Protein AF-A0A0S8ITD0-F1 (afdb_monomer)

Solvent-accessible surface area (backbone atoms only — not comparable to full-atom values): 12657 Å² total; per-residue (Å²): 113,53,80,55,71,32,27,75,47,41,64,70,68,41,43,70,40,52,76,66,74,41,61,40,37,34,36,45,43,56,39,39,42,53,56,58,48,49,52,54,38,54,41,41,76,71,70,43,57,59,49,73,36,44,34,42,38,44,26,62,72,56,49,59,55,66,69,44,56,55,93,72,51,27,58,78,50,37,37,37,27,22,19,29,61,28,75,45,75,49,14,42,35,22,42,21,31,48,39,49,69,68,49,71,55,71,48,32,17,22,22,73,51,72,81,76,37,41,30,33,43,36,32,30,77,88,68,36,39,37,38,41,40,26,15,59,59,70,80,71,63,41,38,39,39,40,37,31,80,65,46,74,50,74,52,68,53,63,76,92,47,25,65,60,37,30,47,72,60,49,47,42,33,66,71,70,75,41,83,64,67,58,53,72,59,64,42,42,42,47,39,39,51,34,19,26,53,42,6,50,77,56,77,36,42,73,25,37,41,87,74,65,45,73,88,51,64,60,55,62,21,65,62,47,32,52,54,52,46,64,72,45,47,61,61,52,53,56,58,55,79,75,107

Structure (mmCIF, N/CA/C/O backbone):
data_AF-A0A0S8ITD0-F1
#
_entry.id   AF-A0A0S8ITD0-F1
#
loop_
_atom_site.group_PDB
_atom_site.id
_atom_site.type_symbol
_atom_site.label_atom_id
_atom_site.label_alt_id
_atom_site.label_comp_id
_atom_site.label_asym_id
_atom_site.label_entity_id
_atom_site.label_seq_id
_atom_site.pdbx_PDB_ins_code
_atom_site.Cartn_x
_atom_site.Cartn_y
_atom_site.Cartn_z
_atom_site.occupancy
_atom_site.B_iso_or_equiv
_atom_site.auth_seq_id
_atom_site.auth_comp_id
_atom_site.auth_asym_id
_atom_site.auth_atom_id
_atom_site.pdbx_PDB_model_num
ATOM 1 N N . ILE A 1 1 ? 10.648 -12.632 -8.933 1.00 93.12 1 ILE A N 1
ATOM 2 C CA . ILE A 1 1 ? 10.500 -11.577 -7.903 1.00 93.12 1 ILE A CA 1
ATOM 3 C C . ILE A 1 1 ? 11.489 -10.454 -8.183 1.00 93.12 1 ILE A C 1
ATOM 5 O O . ILE A 1 1 ? 12.668 -10.733 -8.376 1.00 93.12 1 ILE A O 1
ATOM 9 N N . ILE A 1 2 ? 11.018 -9.211 -8.220 1.00 96.88 2 ILE A N 1
ATOM 10 C CA . ILE A 1 2 ? 11.844 -8.004 -8.245 1.00 96.88 2 ILE A CA 1
ATOM 11 C C . ILE A 1 2 ? 11.824 -7.441 -6.827 1.00 96.88 2 ILE A C 1
ATOM 13 O O . ILE A 1 2 ? 10.806 -6.937 -6.365 1.00 96.88 2 ILE A O 1
ATOM 17 N N . HIS A 1 3 ? 12.941 -7.592 -6.120 1.00 92.88 3 HIS A N 1
ATOM 18 C CA . HIS A 1 3 ? 13.100 -7.149 -4.738 1.00 92.88 3 HIS A CA 1
ATOM 19 C C . HIS A 1 3 ? 14.195 -6.088 -4.671 1.00 92.88 3 HIS A C 1
ATOM 21 O O . HIS A 1 3 ? 15.349 -6.348 -5.030 1.00 92.88 3 HIS A O 1
ATOM 27 N N . SER A 1 4 ? 13.850 -4.877 -4.236 1.00 90.19 4 SER A N 1
ATOM 28 C CA . SER A 1 4 ? 14.817 -3.798 -4.076 1.00 90.19 4 SER A CA 1
ATOM 29 C C . SER A 1 4 ? 14.378 -2.790 -3.025 1.00 90.19 4 SER A C 1
ATOM 31 O O . SER A 1 4 ? 13.202 -2.508 -2.874 1.00 90.19 4 SER A O 1
ATOM 33 N N . CYS A 1 5 ? 15.345 -2.162 -2.354 1.00 91.06 5 CYS A N 1
ATOM 34 C CA . CYS A 1 5 ? 15.073 -0.971 -1.548 1.00 91.06 5 CYS A CA 1
ATOM 35 C C . CYS A 1 5 ? 14.895 0.297 -2.402 1.00 91.06 5 CYS A C 1
ATOM 37 O O . CYS A 1 5 ? 14.780 1.374 -1.834 1.00 91.06 5 CYS A O 1
ATOM 39 N N . ASN A 1 6 ? 14.940 0.194 -3.734 1.00 96.94 6 ASN A N 1
ATOM 40 C CA . ASN A 1 6 ? 14.645 1.285 -4.654 1.00 96.94 6 ASN A CA 1
ATOM 41 C C . ASN A 1 6 ? 13.465 0.881 -5.548 1.00 96.94 6 ASN A C 1
ATOM 43 O O . ASN A 1 6 ? 13.658 0.148 -6.522 1.00 96.94 6 ASN A O 1
ATOM 47 N N . TRP A 1 7 ? 12.270 1.364 -5.208 1.00 97.44 7 TRP A N 1
ATOM 48 C CA . TRP A 1 7 ? 11.050 1.101 -5.974 1.00 97.44 7 TRP A CA 1
ATOM 49 C C . TRP A 1 7 ? 11.037 1.797 -7.342 1.00 97.44 7 TRP A C 1
ATOM 51 O O . TRP A 1 7 ? 10.369 1.307 -8.245 1.00 97.44 7 TRP A O 1
ATOM 61 N N . ASP A 1 8 ? 11.844 2.844 -7.559 1.00 97.75 8 ASP A N 1
ATOM 62 C CA . ASP A 1 8 ? 11.955 3.520 -8.866 1.00 97.75 8 ASP A CA 1
ATOM 63 C C . ASP A 1 8 ? 12.584 2.609 -9.941 1.00 97.75 8 ASP A C 1
ATOM 65 O O . ASP A 1 8 ? 12.528 2.893 -11.132 1.00 97.75 8 ASP A O 1
ATOM 69 N N . LEU A 1 9 ? 13.192 1.487 -9.533 1.00 97.88 9 LEU A N 1
ATOM 70 C CA . LEU A 1 9 ? 13.769 0.492 -10.442 1.00 97.88 9 LEU A CA 1
ATOM 71 C C . LEU A 1 9 ? 12.832 -0.689 -10.713 1.00 97.88 9 LEU A C 1
ATOM 73 O O . LEU A 1 9 ? 13.208 -1.589 -11.465 1.00 97.88 9 LEU A O 1
ATOM 77 N N . HIS A 1 10 ? 11.654 -0.754 -10.083 1.00 98.38 10 HIS A N 1
ATOM 78 C CA . HIS A 1 10 ? 10.764 -1.910 -10.212 1.00 98.38 10 HIS A CA 1
ATOM 79 C C . HIS A 1 10 ? 10.252 -2.076 -11.643 1.00 98.38 10 HIS A C 1
ATOM 81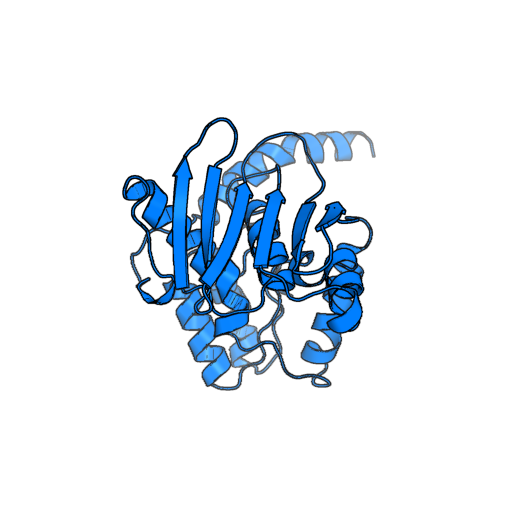 O O . HIS A 1 10 ? 10.413 -3.156 -12.211 1.00 98.38 10 HIS A O 1
ATOM 87 N N . VAL A 1 11 ? 9.721 -1.009 -12.250 1.00 98.38 11 VAL A N 1
ATOM 88 C CA . VAL A 1 11 ? 9.233 -1.029 -13.639 1.00 98.38 11 VAL A CA 1
ATOM 89 C C . VAL A 1 11 ? 10.370 -1.343 -14.610 1.00 98.38 11 VAL A C 1
ATOM 91 O O . VAL A 1 11 ? 10.254 -2.267 -15.413 1.00 98.38 11 VAL A O 1
ATOM 94 N N . GLU A 1 12 ? 11.502 -0.641 -14.509 1.00 98.06 12 GLU A N 1
ATOM 95 C CA . GLU A 1 12 ? 12.663 -0.882 -15.378 1.00 98.06 12 GLU A CA 1
ATOM 96 C C . GLU A 1 12 ? 13.106 -2.353 -15.339 1.00 98.06 12 GLU A C 1
ATOM 98 O O . GLU A 1 12 ? 13.261 -2.989 -16.381 1.00 98.06 12 GLU A O 1
ATOM 103 N N . ARG A 1 13 ? 13.254 -2.923 -14.138 1.00 98.25 13 ARG A N 1
ATOM 104 C CA . ARG A 1 13 ? 13.742 -4.298 -13.956 1.00 98.25 13 ARG A CA 1
ATOM 105 C C . ARG A 1 13 ? 12.707 -5.365 -14.289 1.00 98.25 13 ARG A C 1
ATOM 107 O O . ARG A 1 13 ? 13.092 -6.480 -14.627 1.00 98.25 13 ARG A O 1
ATOM 114 N N . ALA A 1 14 ? 11.419 -5.055 -14.176 1.00 98.38 14 ALA A N 1
ATOM 115 C CA . ALA A 1 14 ? 10.345 -5.973 -14.537 1.00 98.38 14 ALA A CA 1
ATOM 116 C C . ALA A 1 14 ? 10.163 -6.092 -16.055 1.00 98.38 14 ALA A C 1
ATOM 118 O O . ALA A 1 14 ? 9.740 -7.145 -16.528 1.00 98.38 14 ALA A O 1
ATOM 119 N N . ARG A 1 15 ? 10.515 -5.047 -16.818 1.00 98.44 15 ARG A N 1
ATOM 120 C CA . ARG A 1 15 ? 10.216 -4.922 -18.252 1.00 98.44 15 ARG A CA 1
ATOM 121 C C . ARG A 1 15 ? 10.583 -6.158 -19.073 1.00 98.44 15 ARG A C 1
ATOM 123 O O . ARG A 1 15 ? 9.715 -6.698 -19.745 1.00 98.44 15 ARG A O 1
ATOM 130 N N . SER A 1 16 ? 11.818 -6.654 -18.976 1.00 98.12 16 SER A N 1
ATOM 131 C CA . SER A 1 16 ? 12.252 -7.823 -19.761 1.00 98.12 16 SER A CA 1
ATOM 132 C C . SER A 1 16 ? 11.457 -9.095 -19.454 1.00 98.12 16 SER A C 1
ATOM 134 O O . SER A 1 16 ? 11.273 -9.926 -20.335 1.00 98.12 16 SER A O 1
ATOM 136 N N . PHE A 1 17 ? 10.981 -9.257 -18.217 1.00 98.38 17 PHE A N 1
ATOM 137 C CA . PHE A 1 17 ? 10.160 -10.405 -17.827 1.00 98.38 17 PHE A CA 1
ATOM 138 C C . PHE A 1 17 ? 8.733 -10.261 -18.357 1.00 98.38 17 PHE A C 1
ATOM 140 O O . PHE A 1 17 ? 8.195 -11.200 -18.932 1.00 98.38 17 PHE A O 1
ATOM 147 N N . VAL A 1 18 ? 8.157 -9.063 -18.237 1.00 98.25 18 VAL A N 1
ATOM 148 C CA . VAL A 1 18 ? 6.815 -8.743 -18.744 1.00 98.25 18 VAL A CA 1
ATOM 149 C C . VAL A 1 18 ? 6.743 -8.883 -20.271 1.00 98.25 18 VAL A C 1
ATOM 151 O O . VAL A 1 18 ? 5.792 -9.453 -20.811 1.00 98.25 18 VAL A O 1
ATOM 154 N N . GLU A 1 19 ? 7.759 -8.402 -20.986 1.00 98.06 19 GLU A N 1
ATOM 155 C CA . GLU A 1 19 ? 7.871 -8.543 -22.445 1.00 98.06 19 GLU A CA 1
ATOM 156 C C . GLU A 1 19 ? 8.007 -10.009 -22.880 1.00 98.06 19 GLU A C 1
ATOM 158 O O . GLU A 1 19 ? 7.551 -10.362 -23.963 1.00 98.06 19 GLU A O 1
ATOM 163 N N . ALA A 1 20 ? 8.566 -10.862 -22.019 1.00 98.31 20 ALA A N 1
ATOM 164 C CA . ALA A 1 20 ? 8.702 -12.299 -22.235 1.00 98.31 20 ALA A CA 1
ATOM 165 C C . ALA A 1 20 ? 7.520 -13.132 -21.692 1.00 98.31 20 ALA A C 1
ATOM 167 O O . ALA A 1 20 ? 7.642 -14.353 -21.609 1.00 98.31 20 ALA A O 1
ATOM 168 N N . ASP A 1 21 ? 6.411 -12.496 -21.290 1.00 97.50 21 ASP A N 1
ATOM 169 C CA . ASP A 1 21 ? 5.232 -13.153 -20.695 1.00 97.50 21 ASP A CA 1
ATOM 170 C C . ASP A 1 21 ? 5.546 -13.984 -19.436 1.00 97.50 21 ASP A C 1
ATOM 172 O O . ASP A 1 21 ? 4.854 -14.944 -19.101 1.00 97.50 21 ASP A O 1
ATOM 176 N N . VAL A 1 22 ? 6.592 -13.601 -18.701 1.00 98.12 22 VAL A N 1
ATOM 177 C CA . VAL A 1 22 ? 6.953 -14.216 -17.423 1.00 98.12 22 VAL A CA 1
ATOM 178 C C . VAL A 1 22 ? 6.224 -13.486 -16.291 1.00 98.12 22 VAL A C 1
ATOM 180 O O . VAL A 1 22 ? 6.424 -12.277 -16.145 1.00 98.12 22 VAL A O 1
ATOM 183 N N . PRO A 1 23 ? 5.435 -14.183 -15.446 1.00 98.31 23 PRO A N 1
ATOM 184 C CA . PRO A 1 23 ? 4.792 -13.576 -14.285 1.00 98.31 23 PRO A CA 1
ATOM 185 C C . PRO A 1 23 ? 5.786 -12.886 -13.342 1.00 98.31 23 PRO A C 1
ATOM 187 O O . PRO A 1 23 ? 6.833 -13.442 -12.988 1.00 98.31 23 PRO A O 1
ATOM 190 N N . VAL A 1 24 ? 5.451 -11.673 -12.896 1.00 98.44 24 VAL A N 1
ATOM 191 C CA . VAL A 1 24 ? 6.327 -10.852 -12.051 1.00 98.44 24 VAL A CA 1
ATOM 192 C C . VAL A 1 24 ? 5.695 -10.584 -10.690 1.00 98.44 24 VAL A C 1
ATOM 194 O O . VAL A 1 24 ? 4.602 -10.042 -10.589 1.00 98.44 24 VAL A O 1
ATOM 197 N N . LEU A 1 25 ? 6.444 -10.886 -9.628 1.00 98.50 25 LEU A N 1
ATOM 198 C CA . LEU A 1 25 ? 6.161 -10.415 -8.269 1.00 98.50 25 LEU A CA 1
ATOM 199 C C . LEU A 1 25 ? 7.033 -9.195 -7.966 1.00 98.50 25 LEU A C 1
ATOM 201 O O . LEU A 1 25 ? 8.262 -9.327 -7.981 1.00 98.50 25 LEU A O 1
ATOM 205 N N . LEU A 1 26 ? 6.421 -8.048 -7.679 1.00 98.44 26 LEU A N 1
ATOM 206 C CA . LEU A 1 26 ? 7.085 -6.817 -7.243 1.00 98.44 26 LEU A CA 1
ATOM 207 C C . LEU A 1 26 ? 7.039 -6.703 -5.716 1.00 98.44 26 LEU A C 1
ATOM 209 O O . LEU A 1 26 ? 5.973 -6.835 -5.118 1.00 98.44 26 LEU A O 1
ATOM 213 N N . ASP A 1 27 ? 8.184 -6.477 -5.073 1.00 96.75 27 ASP A N 1
ATOM 214 C CA . ASP A 1 27 ? 8.212 -6.227 -3.629 1.00 96.75 27 ASP A CA 1
ATOM 215 C C . ASP A 1 27 ? 7.630 -4.848 -3.276 1.00 96.75 27 ASP A C 1
ATOM 217 O O . ASP A 1 27 ? 7.457 -3.980 -4.130 1.00 96.75 27 ASP A O 1
ATOM 221 N N . LYS A 1 28 ? 7.341 -4.643 -1.991 1.00 95.81 28 LYS A N 1
ATOM 222 C CA . LYS A 1 28 ? 6.877 -3.369 -1.446 1.00 95.81 28 LYS A CA 1
ATOM 223 C C . LYS A 1 28 ? 7.995 -2.315 -1.327 1.00 95.81 28 LYS A C 1
ATOM 225 O O . LYS A 1 28 ? 9.134 -2.653 -0.996 1.00 95.81 28 LYS A O 1
ATOM 230 N N . PRO A 1 29 ? 7.628 -1.023 -1.373 1.00 97.94 29 PRO A N 1
ATOM 231 C CA . PRO A 1 29 ? 6.436 -0.497 -2.046 1.00 97.94 29 PRO A CA 1
ATOM 232 C C . PRO A 1 29 ? 6.461 -0.885 -3.527 1.00 97.94 29 PRO A C 1
ATOM 234 O O . PRO A 1 29 ? 7.543 -0.906 -4.114 1.00 97.94 29 PRO A O 1
ATOM 237 N N . ILE A 1 30 ? 5.304 -1.176 -4.132 1.00 98.31 30 ILE A N 1
ATOM 238 C CA . ILE A 1 30 ? 5.286 -1.577 -5.549 1.00 98.31 30 ILE A CA 1
ATOM 239 C C . ILE A 1 30 ? 5.833 -0.434 -6.417 1.00 98.31 30 ILE A C 1
ATOM 241 O O . ILE A 1 30 ? 6.689 -0.663 -7.271 1.00 98.31 30 ILE A O 1
ATOM 245 N N . VAL A 1 31 ? 5.382 0.792 -6.142 1.00 98.38 31 VAL A N 1
ATOM 246 C CA . VAL A 1 31 ? 5.780 2.041 -6.808 1.00 98.38 31 VAL A CA 1
ATOM 247 C C . VAL A 1 31 ? 5.750 3.206 -5.820 1.00 98.38 31 VAL A C 1
ATOM 249 O O . VAL A 1 31 ? 5.042 3.155 -4.817 1.00 98.38 31 VAL A O 1
ATOM 252 N N . GLY A 1 32 ? 6.482 4.280 -6.122 1.00 98.19 32 GLY A N 1
ATOM 253 C CA . GLY A 1 32 ? 6.452 5.538 -5.358 1.00 98.19 32 GLY A CA 1
ATOM 254 C C . GLY A 1 32 ? 5.909 6.739 -6.131 1.00 98.19 32 GLY A C 1
ATOM 255 O O . GLY A 1 32 ? 5.881 7.846 -5.591 1.00 98.19 32 GLY A O 1
ATOM 256 N N . ASN A 1 33 ? 5.501 6.545 -7.387 1.00 98.62 33 ASN A N 1
ATOM 257 C CA . ASN A 1 33 ? 5.036 7.603 -8.277 1.00 98.62 33 ASN A CA 1
ATOM 258 C C . ASN A 1 33 ? 3.909 7.112 -9.210 1.00 98.62 33 ASN A C 1
ATOM 260 O O . ASN A 1 33 ? 3.728 5.914 -9.425 1.00 98.62 33 ASN A O 1
ATOM 264 N N . VAL A 1 34 ? 3.145 8.063 -9.758 1.00 98.56 34 VAL A N 1
ATOM 265 C CA . VAL A 1 34 ? 1.967 7.791 -10.605 1.00 98.56 34 VAL A CA 1
ATOM 266 C C . VAL A 1 34 ? 2.349 7.260 -11.990 1.00 98.56 34 VAL A C 1
ATOM 268 O O . VAL A 1 34 ? 1.614 6.454 -12.548 1.00 98.56 34 VAL A O 1
ATOM 271 N N . THR A 1 35 ? 3.488 7.680 -12.545 1.00 98.56 35 THR A N 1
ATOM 272 C CA . THR A 1 35 ? 3.949 7.245 -13.874 1.00 98.56 35 THR A CA 1
ATOM 273 C C . THR A 1 35 ? 4.204 5.737 -13.906 1.00 98.56 35 THR A C 1
ATOM 275 O O . THR A 1 35 ? 3.738 5.033 -14.804 1.00 98.56 35 THR A O 1
ATOM 278 N N . ASP A 1 36 ? 4.886 5.221 -12.888 1.00 98.62 36 ASP A N 1
ATOM 279 C CA . ASP A 1 36 ? 5.142 3.791 -12.754 1.00 98.62 36 ASP A CA 1
ATOM 280 C C . ASP A 1 36 ? 3.845 3.027 -12.468 1.00 98.62 36 ASP A C 1
ATOM 282 O O . ASP A 1 36 ? 3.609 1.981 -13.070 1.00 98.62 36 ASP A O 1
ATOM 286 N N . ALA A 1 37 ? 2.957 3.574 -11.626 1.00 98.69 37 ALA A N 1
ATOM 287 C CA . ALA A 1 37 ? 1.636 2.992 -11.378 1.00 98.69 37 ALA A CA 1
ATOM 288 C C . ALA A 1 37 ? 0.830 2.819 -12.680 1.00 98.69 37 ALA A C 1
ATOM 290 O O . ALA A 1 37 ? 0.247 1.762 -12.910 1.00 98.69 37 ALA A O 1
ATOM 291 N N . GLN A 1 38 ? 0.831 3.834 -13.550 1.00 98.56 38 GLN A N 1
ATOM 292 C CA . GLN A 1 38 ? 0.173 3.777 -14.858 1.00 98.56 38 GLN A CA 1
ATOM 293 C C . GLN A 1 38 ? 0.788 2.710 -15.761 1.00 98.56 38 GLN A C 1
ATOM 295 O O . GLN A 1 38 ? 0.049 1.929 -16.350 1.00 98.56 38 GLN A O 1
ATOM 300 N N . THR A 1 39 ? 2.118 2.605 -15.794 1.00 98.75 39 THR A N 1
ATOM 301 C CA . THR A 1 39 ? 2.802 1.562 -16.575 1.00 98.75 39 THR A CA 1
ATOM 302 C C . THR A 1 39 ? 2.377 0.157 -16.131 1.00 98.75 39 THR A C 1
ATOM 304 O O . THR A 1 39 ? 2.102 -0.704 -16.965 1.00 98.75 39 THR A O 1
ATOM 307 N N . LEU A 1 40 ? 2.278 -0.086 -14.819 1.00 98.75 40 LEU A N 1
ATOM 308 C CA . LEU A 1 40 ? 1.834 -1.382 -14.294 1.00 98.75 40 LEU A CA 1
ATOM 309 C C . LEU A 1 40 ? 0.367 -1.677 -14.628 1.00 98.75 40 LEU A C 1
ATOM 311 O O . LEU A 1 40 ? 0.030 -2.819 -14.940 1.00 98.75 40 LEU A O 1
ATOM 315 N N . ILE A 1 41 ? -0.497 -0.659 -14.586 1.00 98.69 41 ILE A N 1
ATOM 316 C CA . ILE A 1 41 ? -1.900 -0.772 -15.000 1.00 98.69 41 ILE A CA 1
ATOM 317 C C . ILE A 1 41 ? -1.992 -1.133 -16.484 1.00 98.69 41 ILE A C 1
ATOM 319 O O . ILE A 1 41 ? -2.700 -2.075 -16.820 1.00 98.69 41 ILE A O 1
ATOM 323 N N . GLU A 1 42 ? -1.253 -0.445 -17.355 1.00 98.69 42 GLU A N 1
ATOM 324 C CA . GLU A 1 42 ? -1.226 -0.720 -18.797 1.00 98.69 42 GLU A CA 1
ATOM 325 C C . GLU A 1 42 ? -0.744 -2.144 -19.097 1.00 98.69 42 GLU A C 1
ATOM 327 O O . GLU A 1 42 ? -1.328 -2.842 -19.926 1.00 98.69 42 GLU A O 1
ATOM 332 N N . TRP A 1 43 ? 0.292 -2.617 -18.397 1.00 98.75 43 TRP A N 1
ATOM 333 C CA . TRP A 1 43 ? 0.747 -4.001 -18.525 1.00 98.75 43 TRP A CA 1
ATOM 334 C C . TRP A 1 43 ? -0.327 -5.005 -18.096 1.00 98.75 43 TRP A C 1
ATOM 336 O O . TRP A 1 43 ? -0.568 -5.975 -18.816 1.00 98.75 43 TRP A O 1
ATOM 346 N N . ALA A 1 44 ? -1.000 -4.773 -16.969 1.00 98.50 44 ALA A N 1
ATOM 347 C CA . ALA A 1 44 ? -2.079 -5.644 -16.511 1.00 98.50 44 ALA A CA 1
ATOM 348 C C . ALA A 1 44 ? -3.283 -5.636 -17.474 1.00 98.50 44 ALA A C 1
ATOM 350 O O . ALA A 1 44 ? -3.825 -6.693 -17.787 1.00 98.50 44 ALA A O 1
ATOM 351 N N . GLU A 1 45 ? -3.668 -4.470 -18.003 1.00 98.38 45 GLU A N 1
ATOM 352 C CA . GLU A 1 45 ? -4.730 -4.325 -19.013 1.00 98.38 45 GLU A CA 1
ATOM 353 C C . GLU A 1 45 ? -4.366 -5.019 -20.340 1.00 98.38 45 GLU A C 1
ATOM 355 O O . GLU A 1 45 ? -5.246 -5.518 -21.041 1.00 98.38 45 GLU A O 1
ATOM 360 N N . ALA A 1 46 ? -3.072 -5.132 -20.653 1.00 98.38 46 ALA A N 1
ATOM 361 C CA . ALA A 1 46 ? -2.553 -5.925 -21.767 1.00 98.38 46 ALA A CA 1
ATOM 362 C C . ALA A 1 46 ? -2.455 -7.440 -21.470 1.00 98.38 46 ALA A C 1
ATOM 364 O O . ALA A 1 46 ? -1.903 -8.185 -22.280 1.00 98.38 46 ALA A O 1
ATOM 365 N N . GLY A 1 47 ? -2.968 -7.907 -20.326 1.00 97.88 47 GLY A N 1
ATOM 366 C CA . GLY A 1 47 ? -3.004 -9.322 -19.944 1.00 97.88 47 GLY A CA 1
ATOM 367 C C . GLY A 1 47 ? -1.715 -9.851 -19.310 1.00 97.88 47 GLY A C 1
ATOM 368 O O . GLY A 1 47 ? -1.547 -11.063 -19.190 1.00 97.88 47 GLY A O 1
ATOM 369 N N . LYS A 1 48 ? -0.785 -8.976 -18.912 1.00 98.44 48 LYS A N 1
ATOM 370 C CA . LYS A 1 48 ? 0.460 -9.387 -18.251 1.00 98.44 48 LYS A CA 1
ATOM 371 C C . LYS A 1 48 ? 0.208 -9.707 -16.778 1.00 98.44 48 LYS A C 1
ATOM 373 O O . LYS A 1 48 ? -0.461 -8.951 -16.076 1.00 98.44 48 LYS A O 1
ATOM 378 N N . VAL A 1 49 ? 0.802 -10.795 -16.286 1.00 98.25 49 VAL A N 1
ATOM 379 C CA . VAL A 1 49 ? 0.652 -11.224 -14.887 1.00 98.25 49 VAL A CA 1
ATOM 380 C C . VAL A 1 49 ? 1.672 -10.508 -14.005 1.00 98.25 49 VAL A C 1
ATOM 382 O O . VAL A 1 49 ? 2.863 -10.829 -14.008 1.00 98.25 49 VAL A O 1
ATOM 385 N N . ILE A 1 50 ? 1.201 -9.528 -13.237 1.00 98.38 50 ILE A N 1
ATOM 386 C CA . ILE A 1 50 ? 2.007 -8.770 -12.277 1.00 98.38 50 ILE A CA 1
ATOM 387 C C . ILE A 1 50 ? 1.266 -8.744 -10.944 1.00 98.38 50 ILE A C 1
ATOM 389 O O . ILE A 1 50 ? 0.071 -8.466 -10.902 1.00 98.38 50 ILE A O 1
ATOM 393 N N . THR A 1 51 ? 1.980 -9.023 -9.858 1.00 98.44 51 THR A N 1
ATOM 394 C CA . THR A 1 51 ? 1.420 -9.112 -8.504 1.00 98.44 51 THR A CA 1
ATOM 395 C C . THR A 1 51 ? 2.448 -8.690 -7.442 1.00 98.44 51 THR A C 1
ATOM 397 O O . THR A 1 51 ? 3.584 -8.346 -7.783 1.00 98.44 51 THR A O 1
ATOM 400 N N . GLY A 1 52 ? 2.085 -8.710 -6.156 1.00 97.31 52 GLY A N 1
ATOM 401 C CA . GLY A 1 52 ? 3.011 -8.523 -5.036 1.00 97.31 52 GLY A CA 1
ATOM 402 C C . GLY A 1 52 ? 2.587 -7.444 -4.040 1.00 97.31 52 GLY A C 1
ATOM 403 O O . GLY A 1 52 ? 1.466 -7.441 -3.539 1.00 97.31 52 GLY A O 1
ATOM 404 N N . GLY A 1 53 ? 3.517 -6.552 -3.700 1.00 97.19 53 GLY A N 1
ATOM 405 C CA . GLY A 1 53 ? 3.331 -5.529 -2.677 1.00 97.19 53 GLY A CA 1
ATOM 406 C C . GLY A 1 53 ? 3.568 -6.035 -1.258 1.00 97.19 53 GLY A C 1
ATOM 407 O O . GLY A 1 53 ? 4.365 -6.935 -0.996 1.00 97.19 53 GLY A O 1
ATOM 408 N N . SER A 1 54 ? 2.940 -5.370 -0.293 1.00 97.00 54 SER A N 1
ATOM 409 C CA . SER A 1 54 ? 3.211 -5.604 1.124 1.00 97.00 54 SER A CA 1
ATOM 410 C C . SER A 1 54 ? 2.573 -6.894 1.635 1.00 97.00 54 SER A C 1
ATOM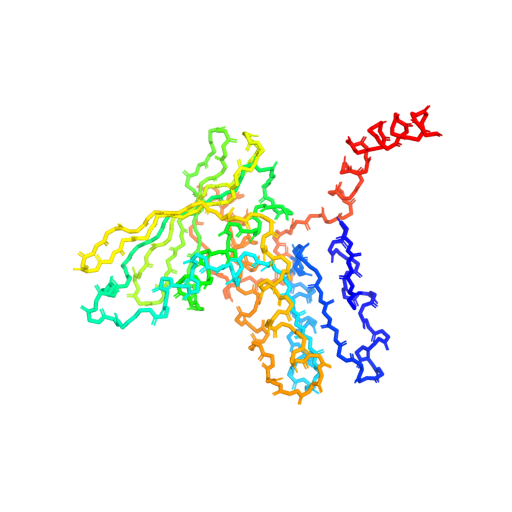 412 O O . SER A 1 54 ? 1.355 -7.063 1.585 1.00 97.00 54 SER A O 1
ATOM 414 N N . SER A 1 55 ? 3.376 -7.723 2.304 1.00 96.69 55 SER A N 1
ATOM 415 C CA . SER A 1 55 ? 2.912 -8.917 3.025 1.00 96.69 55 SER A CA 1
ATOM 416 C C . SER A 1 55 ? 1.832 -8.644 4.074 1.00 96.69 55 SER A C 1
ATOM 418 O O . SER A 1 55 ? 1.013 -9.518 4.348 1.00 96.69 55 SER A O 1
ATOM 420 N N . LEU A 1 56 ? 1.781 -7.430 4.637 1.00 97.25 56 LEU A N 1
ATOM 421 C CA . LEU A 1 56 ? 0.770 -7.055 5.628 1.00 97.25 56 LEU A CA 1
ATOM 422 C C . LEU A 1 56 ? -0.648 -6.951 5.044 1.00 97.25 56 LEU A C 1
ATOM 424 O O . LEU A 1 56 ? -1.595 -6.926 5.819 1.00 97.25 56 LEU A O 1
ATOM 428 N N . ARG A 1 57 ? -0.816 -6.952 3.712 1.00 97.25 57 ARG A N 1
ATOM 429 C CA . ARG A 1 57 ? -2.139 -7.114 3.082 1.00 97.25 57 ARG A CA 1
ATOM 430 C C . ARG A 1 57 ? -2.769 -8.469 3.417 1.00 97.25 57 ARG A C 1
ATOM 432 O O . ARG A 1 57 ? -3.985 -8.573 3.522 1.00 97.25 57 ARG A O 1
ATOM 439 N N . TYR A 1 58 ? -1.930 -9.488 3.600 1.00 97.12 58 TYR A N 1
ATOM 440 C CA . TYR A 1 58 ? -2.330 -10.884 3.759 1.00 97.12 58 TYR A CA 1
ATOM 441 C C . TYR A 1 58 ? -2.003 -11.433 5.148 1.00 97.12 58 TYR A C 1
ATOM 443 O O . TYR A 1 58 ? -1.926 -12.649 5.309 1.00 97.12 58 TYR A O 1
ATOM 451 N N . CYS A 1 59 ? -1.757 -10.577 6.148 1.00 97.06 59 CYS A N 1
ATOM 452 C CA . CYS A 1 59 ? -1.410 -11.060 7.481 1.00 97.06 59 CYS A CA 1
ATOM 453 C C . CYS A 1 59 ? -2.517 -11.966 8.042 1.00 97.06 59 CYS A C 1
ATOM 455 O O . CYS A 1 59 ? -3.708 -11.773 7.776 1.00 97.06 59 CYS A O 1
ATOM 457 N N . TYR A 1 60 ? -2.110 -12.990 8.793 1.00 98.06 60 TYR A N 1
ATOM 458 C CA . TYR A 1 60 ? -3.050 -13.978 9.313 1.00 98.06 60 TYR A CA 1
ATOM 459 C C . TYR A 1 60 ? -4.071 -13.338 10.246 1.00 98.06 60 TYR A C 1
ATOM 461 O O . TYR A 1 60 ? -5.223 -13.720 10.203 1.00 98.06 60 TYR A O 1
ATOM 469 N N . GLU A 1 61 ? -3.699 -12.313 11.009 1.00 98.00 61 GLU A N 1
ATOM 470 C CA . GLU A 1 61 ? -4.610 -11.635 11.928 1.00 98.00 61 GLU A CA 1
ATOM 471 C C . GLU A 1 61 ? -5.802 -11.003 11.194 1.00 98.00 61 GLU A C 1
ATOM 473 O O . GLU A 1 61 ? -6.951 -11.205 11.589 1.00 98.00 61 GLU A O 1
ATOM 478 N N . SER A 1 62 ? -5.543 -10.295 10.088 1.00 97.06 62 SER A N 1
ATOM 479 C CA . SER A 1 62 ? -6.599 -9.735 9.238 1.00 97.06 62 SER A CA 1
ATOM 480 C C . SER A 1 62 ? -7.397 -10.837 8.542 1.00 97.06 62 SER A C 1
ATOM 482 O O . SER A 1 62 ? -8.624 -10.768 8.510 1.00 97.06 62 SER A O 1
ATOM 484 N N . ARG A 1 63 ? -6.732 -11.877 8.017 1.00 97.25 63 ARG A N 1
ATOM 485 C CA . ARG A 1 63 ? -7.394 -13.007 7.338 1.00 97.25 63 ARG A CA 1
ATOM 486 C C . ARG A 1 63 ? -8.310 -13.790 8.278 1.00 97.25 63 ARG A C 1
ATOM 488 O O . ARG A 1 63 ? -9.460 -14.036 7.934 1.00 97.25 63 ARG A O 1
ATOM 495 N N . ASP A 1 64 ? -7.820 -14.145 9.459 1.00 97.81 64 ASP A N 1
ATOM 496 C CA . ASP A 1 64 ? -8.541 -14.916 10.469 1.00 97.81 64 ASP A CA 1
ATOM 497 C C . ASP A 1 64 ? -9.756 -14.121 10.964 1.00 97.81 64 ASP A C 1
ATOM 499 O O . ASP A 1 64 ? -10.853 -14.670 11.067 1.00 97.81 64 ASP A O 1
ATOM 503 N N . PHE A 1 65 ? -9.603 -12.810 11.185 1.00 97.94 65 PHE A N 1
ATOM 504 C CA . PHE A 1 65 ? -10.724 -11.927 11.504 1.00 97.94 65 PHE A CA 1
ATOM 505 C C . PHE A 1 65 ? -11.761 -11.867 10.373 1.00 97.94 65 PHE A C 1
ATOM 507 O O . PHE A 1 65 ? -12.947 -12.062 10.626 1.00 97.94 65 PHE A O 1
ATOM 514 N N . LEU A 1 66 ? -11.334 -11.636 9.127 1.00 97.62 66 LEU A N 1
ATOM 515 C CA . LEU A 1 66 ? -12.239 -11.523 7.977 1.00 97.62 66 LEU A CA 1
ATOM 516 C C . LEU A 1 66 ? -12.907 -12.851 7.594 1.00 97.62 66 LEU A C 1
ATOM 518 O O . LEU A 1 66 ? -13.977 -12.827 6.989 1.00 97.62 66 LEU A O 1
ATOM 522 N N . SER A 1 67 ? -12.308 -13.990 7.956 1.00 97.44 67 SER A N 1
ATOM 523 C CA . SER A 1 67 ? -12.869 -15.326 7.712 1.00 97.44 67 SER A CA 1
ATOM 524 C C . SER A 1 67 ? -14.086 -15.654 8.583 1.00 97.44 67 SER A C 1
ATOM 526 O O . SER A 1 67 ? -14.837 -16.575 8.262 1.00 97.44 67 SER A O 1
ATOM 528 N N . GLN A 1 68 ? -14.300 -14.907 9.672 1.00 97.81 68 GLN A N 1
ATOM 529 C CA . GLN A 1 68 ? -15.470 -15.074 10.531 1.00 97.81 68 GLN A CA 1
ATOM 530 C C . GLN A 1 68 ? -16.742 -14.587 9.812 1.00 97.81 68 GLN A C 1
ATOM 532 O O . GLN A 1 68 ? -16.696 -13.546 9.140 1.00 97.81 68 GLN A O 1
ATOM 537 N N . PRO A 1 69 ? -17.889 -15.279 9.980 1.00 97.44 69 PRO A N 1
ATOM 538 C CA . PRO A 1 69 ? -19.173 -14.826 9.447 1.00 97.44 69 PRO A CA 1
ATOM 539 C C . PRO A 1 69 ? -19.497 -13.402 9.901 1.00 97.44 69 PRO A C 1
ATOM 541 O O . PRO A 1 69 ? -19.256 -13.038 11.056 1.00 97.44 69 PRO A O 1
ATOM 544 N N . GLU A 1 70 ? -20.057 -12.579 9.013 1.00 97.06 70 GLU A N 1
ATOM 545 C CA . GLU A 1 70 ? -20.353 -11.178 9.336 1.00 97.06 70 GLU A CA 1
ATOM 546 C C . GLU A 1 70 ? -21.362 -11.045 10.486 1.00 97.06 70 GLU A C 1
ATOM 548 O O . GLU A 1 70 ? -21.286 -10.099 11.271 1.00 97.06 70 GLU A O 1
ATOM 553 N N . GLU A 1 71 ? -22.250 -12.024 10.649 1.00 97.44 71 GLU A N 1
ATOM 554 C CA . GLU A 1 71 ? -23.194 -12.112 11.761 1.00 97.44 71 GLU A CA 1
ATOM 555 C C . GLU A 1 71 ? -22.487 -12.180 13.128 1.00 97.44 71 GLU A C 1
ATOM 557 O O . GLU A 1 71 ? -23.026 -11.678 14.122 1.00 97.44 71 GLU A O 1
ATOM 562 N N . GLU A 1 72 ? -21.281 -12.759 13.166 1.00 96.94 72 GLU A N 1
ATOM 563 C CA . GLU A 1 72 ? -20.444 -12.915 14.359 1.00 96.94 72 GLU A CA 1
ATOM 564 C C . GLU A 1 72 ? -19.488 -11.729 14.541 1.00 96.94 72 GLU A C 1
ATOM 566 O O . GLU A 1 72 ? -19.509 -11.068 15.584 1.00 96.94 72 GLU A O 1
ATOM 571 N N . ARG A 1 73 ? -18.672 -11.414 13.523 1.00 97.50 73 ARG A N 1
ATOM 572 C CA . ARG A 1 73 ? -17.654 -10.348 13.621 1.00 97.50 73 ARG A CA 1
ATOM 573 C C . ARG A 1 73 ? -18.232 -8.934 13.539 1.00 97.50 73 ARG A C 1
ATOM 575 O O . ARG A 1 73 ? -17.607 -7.986 14.016 1.00 97.50 73 ARG A O 1
ATOM 582 N N . GLY A 1 74 ? -19.412 -8.776 12.943 1.00 98.00 74 GLY A N 1
ATOM 583 C CA . GLY A 1 74 ? -20.020 -7.493 12.600 1.00 98.00 74 GLY A CA 1
ATOM 584 C C . GLY A 1 74 ? -19.418 -6.834 11.354 1.00 98.00 74 GLY A C 1
ATOM 585 O O . GLY A 1 74 ? -18.273 -7.077 10.965 1.00 98.00 74 GLY A O 1
ATOM 586 N N . THR A 1 75 ? -20.192 -5.941 10.743 1.00 97.75 75 THR A N 1
ATOM 587 C CA . THR A 1 75 ? -19.765 -5.096 9.620 1.00 97.75 75 THR A CA 1
ATOM 588 C C . THR A 1 75 ? -18.741 -4.068 10.103 1.00 97.75 75 THR A C 1
ATOM 590 O O . THR A 1 75 ? -18.966 -3.398 11.112 1.00 97.75 75 THR A O 1
ATOM 593 N N . ILE A 1 76 ? -17.615 -3.924 9.401 1.00 98.25 76 ILE A N 1
ATOM 594 C CA . ILE A 1 76 ? -16.565 -2.954 9.751 1.00 98.25 76 ILE A CA 1
ATOM 595 C C . ILE A 1 76 ? -17.080 -1.530 9.499 1.00 98.25 76 ILE A C 1
ATOM 597 O O . ILE A 1 76 ? -17.636 -1.249 8.440 1.00 98.25 76 ILE A O 1
ATOM 601 N N . HIS A 1 77 ? -16.865 -0.614 10.443 1.00 96.31 77 HIS A N 1
ATOM 602 C CA . HIS A 1 77 ? -17.249 0.799 10.311 1.00 96.31 77 HIS A CA 1
ATOM 603 C C . HIS A 1 77 ? -16.048 1.743 10.330 1.00 96.31 77 HIS A C 1
ATOM 605 O O . HIS A 1 77 ? -16.045 2.763 9.635 1.00 96.31 77 HIS A O 1
ATOM 611 N N . ALA A 1 78 ? -15.018 1.396 11.102 1.00 98.50 78 ALA A N 1
ATOM 612 C CA . ALA A 1 78 ? -13.775 2.142 11.145 1.00 98.50 78 ALA A CA 1
ATOM 613 C C . ALA A 1 78 ? -12.592 1.235 11.478 1.00 98.50 78 ALA A C 1
ATOM 615 O O . ALA A 1 78 ? -12.751 0.197 12.123 1.00 98.50 78 ALA A O 1
ATOM 616 N N . ALA A 1 79 ? -11.398 1.655 11.078 1.00 98.50 79 ALA A N 1
ATOM 617 C CA . ALA A 1 79 ? -10.167 0.980 11.452 1.00 98.50 79 ALA A CA 1
ATOM 618 C C . ALA A 1 79 ? -9.047 1.983 11.740 1.00 98.50 79 ALA A C 1
ATOM 620 O O . ALA A 1 79 ? -8.971 3.057 11.149 1.00 98.50 79 ALA A O 1
ATOM 621 N N . PHE A 1 80 ? -8.160 1.613 12.652 1.00 98.25 80 PHE A N 1
ATOM 622 C CA . PHE A 1 80 ? -6.945 2.341 12.986 1.00 98.25 80 PHE A CA 1
ATOM 623 C C . PHE A 1 80 ? -5.775 1.405 12.733 1.00 98.25 80 PHE A C 1
ATOM 625 O O . PHE A 1 80 ? -5.811 0.280 13.220 1.00 98.25 80 PHE A O 1
ATOM 632 N N . ALA A 1 81 ? -4.747 1.831 12.008 1.00 97.44 81 ALA A N 1
ATOM 633 C CA . ALA A 1 81 ? -3.567 1.004 11.760 1.00 97.44 81 ALA A CA 1
ATOM 634 C C . ALA A 1 81 ? -2.279 1.832 11.775 1.00 97.44 81 ALA A C 1
ATOM 636 O O . ALA A 1 81 ? -2.303 3.055 11.621 1.00 97.44 81 ALA A O 1
ATOM 637 N N . GLY A 1 82 ? -1.135 1.178 11.968 1.00 95.62 82 GLY A N 1
ATOM 638 C CA . GLY A 1 82 ? 0.135 1.894 11.997 1.00 95.62 82 GLY A CA 1
ATOM 639 C C . GLY A 1 82 ? 1.381 1.034 11.846 1.00 95.62 82 GLY A C 1
ATOM 640 O O . GLY A 1 82 ? 1.340 -0.192 11.964 1.00 95.62 82 GLY A O 1
ATOM 641 N N . CYS A 1 83 ? 2.499 1.704 11.557 1.00 93.56 83 CYS A N 1
ATOM 642 C CA . CYS A 1 83 ? 3.832 1.108 11.452 1.00 93.56 83 CYS A CA 1
ATOM 643 C C . CYS A 1 83 ? 4.917 2.122 11.856 1.00 93.56 83 CYS A C 1
ATOM 645 O O . CYS A 1 83 ? 4.896 3.273 11.422 1.00 93.56 83 CYS A O 1
ATOM 647 N N . GLY A 1 84 ? 5.861 1.688 12.698 1.00 89.56 84 GLY A N 1
ATOM 648 C CA . GLY A 1 84 ? 6.786 2.560 13.431 1.00 89.56 84 GLY A CA 1
ATOM 649 C C . GLY A 1 84 ? 8.199 2.734 12.873 1.00 89.56 84 GLY A C 1
ATOM 650 O O . GLY A 1 84 ? 9.117 2.942 13.660 1.00 89.56 84 GLY A O 1
ATOM 651 N N . VAL A 1 85 ? 8.419 2.590 11.564 1.00 88.81 85 VAL A N 1
ATOM 652 C CA . VAL A 1 85 ? 9.788 2.521 11.013 1.00 88.81 85 VAL A CA 1
ATOM 653 C C . VAL A 1 85 ? 10.161 3.716 10.138 1.00 88.81 85 VAL A C 1
ATOM 655 O O . VAL A 1 85 ? 11.169 4.360 10.405 1.00 88.81 85 VAL A O 1
ATOM 658 N N . ASP A 1 86 ? 9.385 4.011 9.099 1.00 91.94 86 ASP A N 1
ATOM 659 C CA . ASP A 1 86 ? 9.594 5.169 8.228 1.00 91.94 86 ASP A CA 1
ATOM 660 C C . ASP A 1 86 ? 8.264 5.615 7.602 1.00 91.94 86 ASP A C 1
ATOM 662 O O . ASP A 1 86 ? 7.217 4.994 7.809 1.00 91.94 86 ASP A O 1
ATOM 666 N N . GLU A 1 87 ? 8.309 6.717 6.861 1.00 92.75 87 GLU A N 1
ATOM 667 C CA . GLU A 1 87 ? 7.148 7.345 6.243 1.00 92.75 87 GLU A CA 1
ATOM 668 C C . GLU A 1 87 ? 6.544 6.556 5.070 1.00 92.75 87 GLU A C 1
ATOM 670 O O . GLU A 1 87 ? 5.382 6.788 4.738 1.00 92.75 87 GLU A O 1
ATOM 675 N N . PHE A 1 88 ? 7.292 5.645 4.427 1.00 96.00 88 PHE A N 1
ATOM 676 C CA . PHE A 1 88 ? 6.837 5.017 3.180 1.00 96.00 88 PHE A CA 1
ATOM 677 C C . PHE A 1 88 ? 7.303 3.578 2.954 1.00 96.00 88 PHE A C 1
ATOM 679 O O . PHE A 1 88 ? 6.462 2.701 2.807 1.00 96.00 88 PHE A O 1
ATOM 686 N N . ASN A 1 89 ? 8.601 3.274 2.952 1.00 95.12 89 ASN A N 1
ATOM 687 C CA . A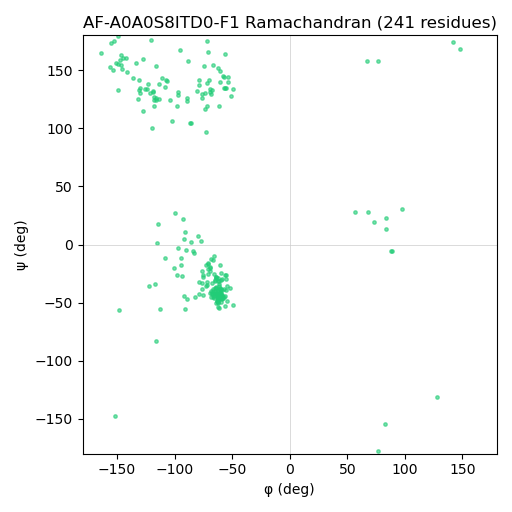SN A 1 89 ? 9.076 1.914 2.675 1.00 95.12 89 ASN A CA 1
ATOM 688 C C . ASN A 1 89 ? 8.534 0.865 3.664 1.00 95.12 89 ASN A C 1
ATOM 690 O O . ASN A 1 89 ? 8.168 -0.235 3.259 1.00 95.12 89 ASN A O 1
ATOM 694 N N . TYR A 1 90 ? 8.485 1.172 4.955 1.00 93.56 90 TYR A N 1
ATOM 695 C CA . TYR A 1 90 ? 7.743 0.388 5.944 1.00 93.56 90 TYR A CA 1
ATOM 696 C C . TYR A 1 90 ? 6.373 1.004 6.233 1.00 93.56 90 TYR A C 1
ATOM 698 O O . TYR A 1 90 ? 5.451 0.261 6.565 1.00 93.56 90 TYR A O 1
ATOM 706 N N . GLY A 1 91 ? 6.204 2.320 6.059 1.00 95.44 91 GLY A N 1
ATOM 707 C CA . GLY A 1 91 ? 4.901 2.985 6.175 1.00 95.44 91 GLY A CA 1
ATOM 708 C C . GLY A 1 91 ? 3.812 2.326 5.316 1.00 95.44 91 GLY A C 1
ATOM 709 O O . GLY A 1 91 ? 2.691 2.128 5.786 1.00 95.44 91 GLY A O 1
ATOM 710 N N . ILE A 1 92 ? 4.158 1.862 4.110 1.00 97.69 92 ILE A N 1
ATOM 711 C CA . ILE A 1 92 ? 3.257 1.164 3.182 1.00 97.69 92 ILE A CA 1
ATOM 712 C C . ILE A 1 92 ? 2.669 -0.120 3.775 1.00 97.69 92 ILE A C 1
ATOM 714 O O . ILE A 1 92 ? 1.579 -0.529 3.379 1.00 97.69 92 ILE A O 1
ATOM 718 N N . HIS A 1 93 ? 3.331 -0.745 4.756 1.00 96.94 93 HIS A N 1
ATOM 719 C CA . HIS A 1 93 ? 2.767 -1.894 5.457 1.00 96.94 93 HIS A CA 1
ATOM 720 C C . HIS A 1 93 ? 1.498 -1.520 6.230 1.00 96.94 93 HIS A C 1
ATOM 722 O O . HIS A 1 93 ? 0.552 -2.304 6.241 1.00 96.94 93 HIS A O 1
ATOM 728 N N . ALA A 1 94 ? 1.449 -0.326 6.831 1.00 97.06 94 ALA A N 1
ATOM 729 C CA . ALA A 1 94 ? 0.265 0.152 7.542 1.00 97.06 94 ALA A CA 1
ATOM 730 C C . ALA A 1 94 ? -0.890 0.435 6.575 1.00 97.06 94 ALA A C 1
ATOM 732 O O . ALA A 1 94 ? -2.007 -0.020 6.818 1.00 97.06 94 ALA A O 1
ATOM 733 N N . PHE A 1 95 ? -0.604 1.110 5.453 1.00 98.38 95 PHE A N 1
ATOM 734 C CA . PHE A 1 95 ? -1.577 1.300 4.373 1.00 98.38 95 PHE A CA 1
ATOM 735 C C . PHE A 1 95 ? -2.099 -0.054 3.889 1.00 98.38 95 PHE A C 1
ATOM 737 O O . PHE A 1 95 ? -3.296 -0.304 3.915 1.00 98.38 95 PHE A O 1
ATOM 744 N N . SER A 1 96 ? -1.205 -0.973 3.536 1.00 98.19 96 SER A N 1
ATOM 745 C CA . SER A 1 96 ? -1.584 -2.276 2.985 1.00 98.19 96 SER A CA 1
ATOM 746 C C . SER A 1 96 ? -2.377 -3.141 3.963 1.00 98.19 96 SER A C 1
ATOM 748 O O . SER A 1 96 ? -3.306 -3.813 3.533 1.00 98.19 96 SER A O 1
ATOM 750 N N . ASN A 1 97 ? -2.062 -3.104 5.264 1.00 97.81 97 ASN A N 1
ATOM 751 C CA . ASN A 1 97 ? -2.871 -3.774 6.287 1.00 97.81 97 ASN A CA 1
ATOM 752 C C . ASN A 1 97 ? -4.287 -3.184 6.344 1.00 97.81 97 ASN A C 1
ATOM 754 O O . ASN A 1 97 ? -5.274 -3.914 6.359 1.00 97.81 97 ASN A O 1
ATOM 758 N N . LEU A 1 98 ? -4.395 -1.850 6.323 1.00 98.31 98 LEU A N 1
ATOM 759 C CA . LEU A 1 98 ? -5.686 -1.170 6.314 1.00 98.31 98 LEU A CA 1
ATOM 760 C C . LEU A 1 98 ? -6.510 -1.531 5.068 1.00 98.31 98 LEU A C 1
ATOM 762 O O . LEU A 1 98 ? -7.691 -1.826 5.204 1.00 98.31 98 LEU A O 1
ATOM 766 N N . PHE A 1 99 ? -5.904 -1.571 3.878 1.00 98.31 99 PHE A N 1
ATOM 767 C CA . PHE A 1 99 ? -6.579 -2.016 2.650 1.00 98.31 99 PHE A CA 1
ATOM 768 C C . PHE A 1 99 ? -6.919 -3.511 2.662 1.00 98.31 99 PHE A C 1
ATOM 770 O O . PHE A 1 99 ? -7.966 -3.891 2.146 1.00 98.31 99 PHE A O 1
ATOM 777 N N . GLY A 1 100 ? -6.094 -4.355 3.289 1.00 97.56 100 GLY A N 1
ATOM 778 C CA . GLY A 1 100 ? -6.419 -5.764 3.522 1.00 97.56 100 GLY A CA 1
ATOM 779 C C . GLY A 1 100 ? -7.677 -5.938 4.381 1.00 97.56 100 GLY A C 1
ATOM 780 O O . GLY A 1 100 ? -8.492 -6.806 4.097 1.00 97.56 100 GLY A O 1
ATOM 781 N N . LEU A 1 101 ? -7.872 -5.072 5.382 1.00 97.75 101 LEU A N 1
ATOM 782 C CA . LEU A 1 101 ? -9.051 -5.067 6.258 1.00 97.75 101 LEU A CA 1
ATOM 783 C C . LEU A 1 101 ? -10.292 -4.429 5.620 1.00 97.75 101 LEU A C 1
ATOM 785 O O . LEU A 1 101 ? -11.408 -4.907 5.808 1.00 97.75 101 LEU A O 1
ATOM 789 N N . MET A 1 102 ? -10.114 -3.306 4.927 1.00 97.50 102 MET A N 1
ATOM 790 C CA . MET A 1 102 ? -11.215 -2.453 4.468 1.00 97.50 102 MET A CA 1
ATOM 791 C C . MET A 1 102 ? -11.660 -2.770 3.034 1.00 97.50 102 MET A C 1
ATOM 793 O O . MET A 1 102 ? -12.775 -2.399 2.654 1.00 97.50 102 MET A O 1
ATOM 797 N N . GLY A 1 103 ? -10.825 -3.470 2.262 1.00 97.12 103 GLY A N 1
ATOM 798 C CA . GLY A 1 103 ? -10.991 -3.659 0.824 1.00 97.12 103 GLY A CA 1
ATOM 799 C C . GLY A 1 103 ? -10.598 -2.417 0.018 1.00 97.12 103 GLY A C 1
ATOM 800 O O . GLY A 1 103 ? -10.156 -1.403 0.565 1.00 97.12 103 GLY A O 1
ATOM 801 N N . ALA A 1 104 ? -10.769 -2.501 -1.300 1.00 97.06 104 ALA A N 1
ATOM 802 C CA . ALA A 1 104 ? -10.559 -1.391 -2.226 1.00 97.06 104 ALA A CA 1
ATOM 803 C C . ALA A 1 104 ? -11.658 -0.312 -2.115 1.00 97.06 104 ALA A C 1
ATOM 805 O O . ALA A 1 104 ? -12.654 -0.475 -1.403 1.00 97.06 104 ALA A O 1
ATOM 806 N N . GLY A 1 105 ? -11.503 0.789 -2.848 1.00 97.50 105 GLY A N 1
ATOM 807 C CA . GLY A 1 105 ? -12.485 1.866 -2.929 1.00 97.50 105 GLY A CA 1
ATOM 808 C C . GLY A 1 105 ? -12.205 3.048 -2.006 1.00 97.50 105 GLY A C 1
ATOM 809 O O . GLY A 1 105 ? -13.154 3.712 -1.575 1.00 97.50 105 GLY A O 1
ATOM 810 N N . CYS A 1 106 ? -10.931 3.338 -1.721 1.00 98.38 106 CYS A N 1
ATOM 811 C CA . CYS A 1 106 ? -10.560 4.590 -1.063 1.00 98.38 106 CYS A CA 1
ATOM 812 C C . CYS A 1 106 ? -10.970 5.789 -1.940 1.00 98.38 106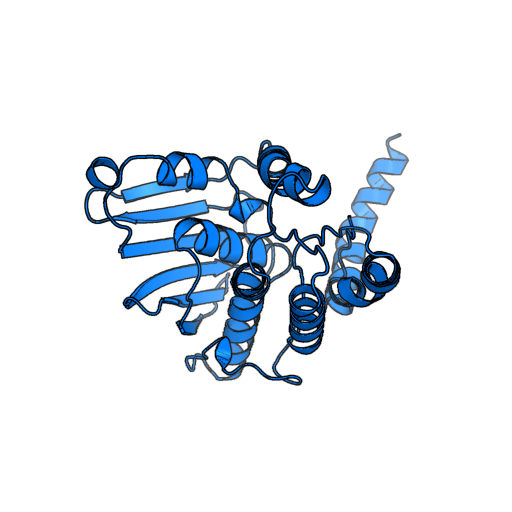 CYS A C 1
ATOM 814 O O . CYS A 1 106 ? -10.530 5.936 -3.078 1.00 98.38 106 CYS A O 1
ATOM 816 N N . GLU A 1 107 ? -11.848 6.638 -1.412 1.00 98.56 107 GLU A N 1
ATOM 817 C CA . GLU A 1 107 ? -12.346 7.843 -2.075 1.00 98.56 107 GLU A CA 1
ATOM 818 C C . GLU A 1 107 ? -11.357 8.999 -1.918 1.00 98.56 107 GLU A C 1
ATOM 820 O O . GLU A 1 107 ? -11.071 9.702 -2.882 1.00 98.56 107 GLU A O 1
ATOM 825 N N . ARG A 1 108 ? -10.834 9.207 -0.706 1.00 98.50 108 ARG A N 1
ATOM 826 C CA . ARG A 1 108 ? -9.937 10.329 -0.401 1.00 98.50 108 ARG A CA 1
ATOM 827 C C . ARG A 1 108 ? -9.050 10.070 0.798 1.00 98.50 108 ARG A C 1
ATOM 829 O O . ARG A 1 108 ? -9.428 9.366 1.734 1.00 98.50 108 ARG A O 1
ATOM 836 N N . VAL A 1 109 ? -7.903 10.736 0.780 1.00 98.81 109 VAL A N 1
ATOM 837 C CA . VAL A 1 109 ? -6.897 10.725 1.838 1.00 98.81 109 VAL A CA 1
ATOM 838 C C . VAL A 1 109 ? -6.645 12.151 2.305 1.00 98.81 109 VAL A C 1
ATOM 840 O O . VAL A 1 109 ? -6.558 13.081 1.502 1.00 98.81 109 VAL A O 1
ATOM 843 N N . ARG A 1 110 ? -6.520 12.337 3.615 1.00 98.88 110 ARG A N 1
ATOM 844 C CA . ARG A 1 110 ? -6.218 13.620 4.241 1.00 98.88 110 ARG A CA 1
ATOM 845 C C . ARG A 1 110 ? -5.103 13.450 5.260 1.00 98.88 110 ARG A C 1
ATOM 847 O O . ARG A 1 110 ? -5.237 12.662 6.189 1.00 98.88 110 ARG A O 1
ATOM 854 N N . TRP A 1 111 ? -4.031 14.222 5.134 1.00 98.75 111 TRP A N 1
ATOM 855 C CA . TRP A 1 111 ? -3.035 14.340 6.197 1.00 98.75 111 TRP A CA 1
ATOM 856 C C . TRP A 1 111 ? -3.591 15.191 7.347 1.00 98.75 111 TRP A C 1
ATOM 858 O O . TRP A 1 111 ? -4.143 16.270 7.121 1.00 98.75 111 TRP A O 1
ATOM 868 N N . LEU A 1 112 ? -3.471 14.690 8.576 1.00 98.50 112 LEU A N 1
ATOM 869 C CA . LEU A 1 112 ? -4.047 15.293 9.783 1.00 98.50 112 LEU A CA 1
ATOM 870 C C . LEU A 1 112 ? -3.028 16.075 10.614 1.00 98.50 112 LEU A C 1
ATOM 872 O O . LEU A 1 112 ? -3.415 16.904 11.434 1.00 98.50 112 LEU A O 1
ATOM 876 N N . GLY A 1 113 ? -1.738 15.809 10.425 1.00 97.56 113 GLY A N 1
ATOM 877 C CA . GLY A 1 113 ? -0.679 16.412 11.220 1.00 97.56 113 GLY A CA 1
ATOM 878 C C . GLY A 1 113 ? 0.520 15.489 11.398 1.00 97.56 113 GLY A C 1
ATOM 879 O O . GLY A 1 113 ? 0.455 14.286 11.137 1.00 97.56 113 GLY A O 1
ATOM 880 N N . THR A 1 114 ? 1.608 16.073 11.894 1.00 95.56 114 THR A N 1
ATOM 881 C CA . THR A 1 114 ? 2.781 15.346 12.384 1.00 95.56 114 THR A CA 1
ATOM 882 C C . THR A 1 11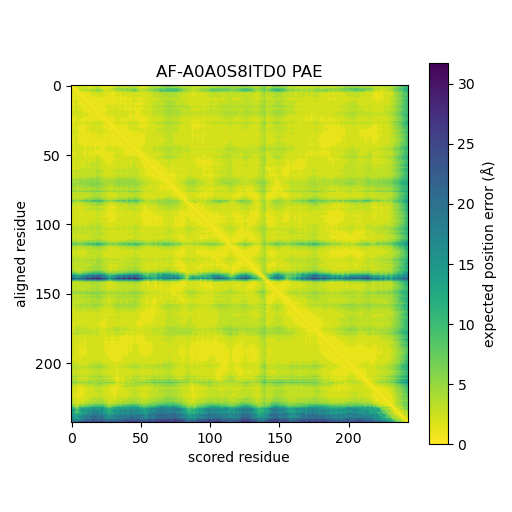4 ? 3.044 15.781 13.819 1.00 95.56 114 THR A C 1
ATOM 884 O O . THR A 1 114 ? 3.072 16.977 14.107 1.00 95.56 114 THR A O 1
ATOM 887 N N . HIS A 1 115 ? 3.295 14.818 14.705 1.00 88.00 115 HIS A N 1
ATOM 888 C CA . HIS A 1 115 ? 4.051 15.075 15.933 1.00 88.00 115 HIS A CA 1
ATOM 889 C C . HIS A 1 115 ? 5.345 14.259 15.887 1.00 88.00 115 HIS A C 1
ATOM 891 O O . HIS A 1 115 ? 6.361 14.759 15.417 1.00 88.00 115 HIS A O 1
ATOM 897 N N . VAL A 1 116 ? 5.282 12.978 16.267 1.00 90.44 116 VAL A N 1
ATOM 898 C CA . VAL A 1 116 ? 6.372 12.008 16.032 1.00 90.44 116 VAL A CA 1
ATOM 899 C C . VAL A 1 116 ? 6.168 11.283 14.703 1.00 90.44 116 VAL A C 1
ATOM 901 O O . VAL A 1 116 ? 7.093 11.135 13.915 1.00 90.44 116 VAL A O 1
ATOM 904 N N . GLN A 1 117 ? 4.935 10.854 14.450 1.00 94.19 117 GLN A N 1
ATOM 905 C CA . GLN A 1 117 ? 4.526 10.148 13.243 1.00 94.19 117 GLN A CA 1
ATOM 906 C C . GLN A 1 117 ? 3.507 10.997 12.480 1.00 94.19 117 GLN A C 1
ATOM 908 O O . GLN A 1 117 ? 2.808 11.823 13.078 1.00 94.19 117 GLN A O 1
ATOM 913 N N . ASP A 1 118 ? 3.434 10.796 11.169 1.00 96.81 118 ASP A N 1
ATOM 914 C CA . ASP A 1 118 ? 2.369 11.338 10.340 1.00 96.81 118 ASP A CA 1
ATOM 915 C C . ASP A 1 118 ? 1.061 10.599 10.614 1.00 96.81 118 ASP A C 1
ATOM 917 O O . ASP A 1 118 ? 1.035 9.369 10.727 1.00 96.81 118 ASP A O 1
ATOM 921 N N . GLN A 1 119 ? -0.027 11.362 10.681 1.00 98.00 119 GLN A N 1
ATOM 922 C CA . GLN A 1 119 ? -1.379 10.833 10.794 1.00 98.00 119 GLN A CA 1
ATOM 923 C C . GLN A 1 119 ? -2.188 11.133 9.538 1.00 98.00 119 GLN A C 1
ATOM 925 O O . GLN A 1 119 ? -2.137 12.245 9.007 1.00 98.00 119 GLN A O 1
ATOM 930 N N . PHE A 1 120 ? -2.967 10.154 9.086 1.00 98.69 120 PHE A N 1
ATOM 931 C CA . PHE A 1 120 ? -3.823 10.281 7.908 1.00 98.69 120 PHE A CA 1
ATOM 932 C C . PHE A 1 120 ? -5.241 9.794 8.203 1.00 98.69 120 PHE A C 1
ATOM 934 O O . PHE A 1 120 ? -5.418 8.780 8.870 1.00 98.69 120 PHE A O 1
ATOM 941 N N . GLU A 1 121 ? -6.239 10.488 7.662 1.00 98.81 121 GLU A N 1
ATOM 942 C CA . GLU A 1 121 ? -7.605 9.990 7.497 1.00 98.81 121 GLU A CA 1
ATOM 943 C C . GLU A 1 121 ? -7.771 9.471 6.067 1.00 98.81 121 GLU A C 1
ATOM 945 O O . GLU A 1 121 ? -7.426 10.157 5.107 1.00 98.81 121 GLU A O 1
ATOM 950 N N . LEU A 1 122 ? -8.317 8.267 5.929 1.00 98.81 122 LEU A N 1
ATOM 951 C CA . LEU A 1 122 ? -8.709 7.667 4.661 1.00 98.81 122 LEU A CA 1
ATOM 952 C C . LEU A 1 122 ? -10.214 7.418 4.709 1.00 98.81 122 LEU A C 1
ATOM 954 O O . LEU A 1 122 ? -10.718 6.862 5.684 1.00 98.81 122 LEU A O 1
ATOM 958 N N . VAL A 1 123 ? -10.939 7.818 3.670 1.00 98.75 123 VAL A N 1
ATOM 959 C CA . VAL A 1 123 ? -12.391 7.615 3.580 1.00 98.75 123 VAL A CA 1
ATOM 960 C C . VAL A 1 123 ? -12.701 6.739 2.379 1.00 98.75 123 VAL A C 1
ATOM 962 O O . VAL A 1 123 ? -12.183 6.987 1.294 1.00 98.75 123 VAL A O 1
ATOM 965 N N . TRP A 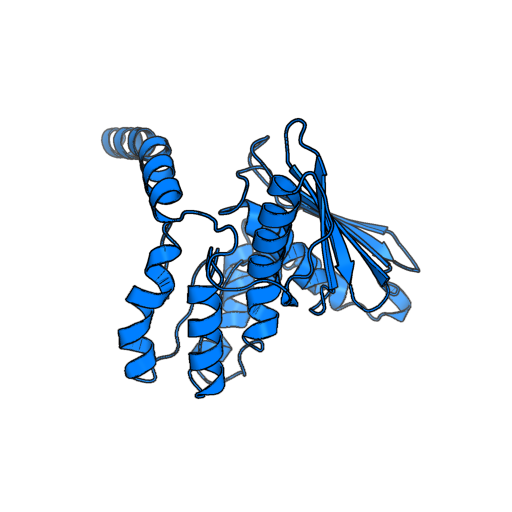1 124 ? -13.520 5.709 2.582 1.00 98.69 124 TRP A N 1
ATOM 966 C CA . TRP A 1 124 ? -14.020 4.827 1.527 1.00 98.69 124 TRP A CA 1
ATOM 967 C C . TRP A 1 124 ? -15.313 5.380 0.928 1.00 98.69 124 TRP A C 1
ATOM 969 O O . TRP A 1 124 ? -16.035 6.135 1.579 1.00 98.69 124 TRP A O 1
ATOM 979 N N . LYS A 1 125 ? -15.633 4.968 -0.303 1.00 98.06 125 LYS A N 1
ATOM 980 C CA . LYS A 1 125 ? -16.847 5.397 -1.032 1.00 98.06 125 LYS A CA 1
ATOM 981 C C . LYS A 1 125 ? -18.159 5.123 -0.287 1.00 98.06 125 LYS A C 1
ATOM 983 O O . LYS A 1 125 ? -19.146 5.814 -0.510 1.00 98.06 125 LYS A O 1
ATOM 988 N N . ASP A 1 126 ? -18.176 4.119 0.584 1.00 97.12 126 ASP A N 1
ATOM 989 C CA . ASP A 1 126 ? -19.326 3.762 1.425 1.00 97.12 126 ASP A CA 1
ATOM 990 C C . ASP A 1 126 ? -19.396 4.559 2.745 1.00 97.12 126 ASP A C 1
ATOM 992 O O . ASP A 1 126 ? -20.288 4.340 3.563 1.00 97.12 126 ASP A O 1
ATOM 996 N N . GLY A 1 127 ? -18.467 5.493 2.960 1.00 97.50 127 GLY A N 1
ATOM 997 C CA . GLY A 1 127 ? -18.393 6.348 4.141 1.00 97.50 127 GLY A CA 1
ATOM 998 C C . GLY A 1 127 ? -17.580 5.776 5.305 1.00 97.50 127 GLY A C 1
ATOM 999 O O . GLY A 1 127 ? -17.357 6.511 6.275 1.00 97.50 127 GLY A O 1
ATOM 1000 N N . ARG A 1 128 ? -17.096 4.523 5.230 1.00 98.38 128 ARG A N 1
ATOM 1001 C CA . ARG A 1 128 ? -16.188 3.963 6.247 1.00 98.38 128 ARG A CA 1
ATOM 1002 C C . ARG A 1 128 ? -14.894 4.775 6.325 1.00 98.38 128 ARG A C 1
ATOM 1004 O O . ARG A 1 128 ? -14.432 5.337 5.328 1.00 98.38 128 ARG A O 1
ATOM 1011 N N . ARG A 1 129 ? -14.291 4.834 7.518 1.00 98.44 129 ARG A N 1
ATOM 1012 C CA . ARG A 1 129 ? -13.085 5.644 7.770 1.00 98.44 129 ARG A CA 1
ATOM 1013 C C . ARG A 1 129 ? -11.937 4.838 8.358 1.00 98.44 129 ARG A C 1
ATOM 1015 O O . ARG A 1 129 ? -12.109 4.103 9.325 1.00 98.44 129 ARG A O 1
ATOM 1022 N N . GLY A 1 130 ? -10.753 5.034 7.796 1.00 98.62 130 GLY A N 1
ATOM 1023 C CA . GLY A 1 130 ? -9.488 4.554 8.326 1.00 98.62 130 GLY A CA 1
ATOM 1024 C C . GLY A 1 130 ? -8.660 5.699 8.902 1.00 98.62 130 GLY A C 1
ATOM 1025 O O . GLY A 1 130 ? -8.613 6.776 8.310 1.00 98.62 130 GLY A O 1
ATOM 1026 N N . ILE A 1 131 ? -7.977 5.467 10.020 1.00 98.38 131 ILE A N 1
ATOM 1027 C CA . ILE A 1 131 ? -6.941 6.363 10.542 1.00 98.38 131 ILE A CA 1
ATOM 1028 C C . ILE A 1 131 ? -5.601 5.628 10.520 1.00 98.38 131 ILE A C 1
ATOM 1030 O O . ILE A 1 131 ? -5.472 4.535 11.072 1.00 98.38 131 ILE A O 1
ATOM 1034 N N . LEU A 1 132 ? -4.594 6.228 9.893 1.00 97.44 132 LEU A N 1
ATOM 1035 C CA . LEU A 1 132 ? -3.242 5.677 9.817 1.00 97.44 132 LEU A CA 1
ATOM 1036 C C . LEU A 1 132 ? -2.256 6.495 10.632 1.00 97.44 132 LEU A C 1
ATOM 1038 O O . LEU A 1 132 ? -2.339 7.719 10.650 1.00 97.44 132 LEU A O 1
ATOM 1042 N N . THR A 1 133 ? -1.298 5.812 11.258 1.00 96.06 133 THR A N 1
ATOM 1043 C CA . THR A 1 133 ? -0.139 6.427 11.921 1.00 96.06 133 THR A CA 1
ATOM 1044 C C . THR A 1 133 ? 1.158 5.793 11.408 1.00 96.06 133 THR A C 1
ATOM 1046 O O . THR A 1 133 ? 1.397 4.602 11.619 1.00 96.06 133 THR A O 1
ATOM 1049 N N . VAL A 1 134 ? 2.002 6.571 10.722 1.00 95.25 134 VAL A N 1
ATOM 1050 C CA . VAL A 1 134 ? 3.248 6.089 10.088 1.00 95.25 134 VAL A CA 1
ATOM 1051 C C . VAL A 1 134 ? 4.417 7.041 10.336 1.00 95.25 134 VAL A C 1
ATOM 1053 O O . VAL A 1 134 ? 4.248 8.255 10.361 1.00 95.25 134 VAL A O 1
ATOM 1056 N N . GLY A 1 135 ? 5.619 6.504 10.531 1.00 91.88 135 GLY A N 1
ATOM 1057 C CA . GLY A 1 135 ? 6.831 7.288 10.795 1.00 91.88 135 GLY A CA 1
ATOM 1058 C C . GLY A 1 135 ? 7.750 6.615 11.812 1.00 91.88 135 GLY A C 1
ATOM 1059 O O . GLY A 1 135 ? 7.389 5.588 12.386 1.00 91.88 135 GLY A O 1
ATOM 1060 N N . GLU A 1 136 ? 8.929 7.188 12.038 1.00 90.06 136 GLU A N 1
ATOM 1061 C CA . GLU A 1 136 ? 9.982 6.596 12.875 1.00 90.06 136 GLU A CA 1
ATOM 1062 C C . GLU A 1 136 ? 9.624 6.646 14.375 1.00 90.06 136 GLU A C 1
ATOM 1064 O O . GLU A 1 136 ? 9.431 7.710 14.962 1.00 90.06 136 GLU A O 1
ATOM 1069 N N . THR A 1 137 ? 9.525 5.475 15.006 1.00 86.12 137 THR A N 1
ATOM 1070 C CA . THR A 1 137 ? 9.376 5.298 16.459 1.00 86.12 137 THR A CA 1
ATOM 1071 C C . THR A 1 137 ? 9.981 3.944 16.876 1.00 86.12 137 THR A C 1
ATOM 1073 O O . THR A 1 137 ? 10.978 3.507 16.299 1.00 86.12 137 THR A O 1
ATOM 1076 N N . ALA A 1 138 ? 9.438 3.271 17.895 1.00 75.00 138 ALA A N 1
ATOM 1077 C CA . ALA A 1 138 ? 9.839 1.921 18.266 1.00 75.00 138 ALA A CA 1
ATOM 1078 C C . ALA A 1 138 ? 9.682 0.931 17.094 1.00 75.00 138 ALA A C 1
ATOM 1080 O O . ALA A 1 138 ? 8.668 0.893 16.393 1.00 75.00 138 ALA A O 1
ATOM 1081 N N . TRP A 1 139 ? 10.717 0.108 16.907 1.00 68.06 139 TRP A N 1
ATOM 1082 C CA . TRP A 1 139 ? 10.808 -0.879 15.838 1.00 68.06 139 TRP A CA 1
ATOM 1083 C C . TRP A 1 139 ? 9.883 -2.074 16.123 1.00 68.06 139 TRP A C 1
ATOM 1085 O O . TRP A 1 139 ? 10.148 -2.831 17.052 1.00 68.06 139 TRP A O 1
ATOM 1095 N N . LEU A 1 140 ? 8.880 -2.277 15.258 1.00 64.06 140 LEU A N 1
ATOM 1096 C CA . LEU A 1 140 ? 7.917 -3.399 15.232 1.00 64.06 140 LEU A CA 1
ATOM 1097 C C . LEU A 1 140 ? 6.917 -3.488 16.410 1.00 64.06 140 LEU A C 1
ATOM 1099 O O . LEU A 1 140 ? 7.216 -3.026 17.509 1.00 64.06 140 LEU A O 1
ATOM 1103 N N . PRO A 1 141 ? 5.769 -4.185 16.223 1.00 81.94 141 PRO A N 1
ATOM 1104 C CA . PRO A 1 141 ? 5.165 -4.678 14.971 1.00 81.94 141 PRO A CA 1
ATOM 1105 C C . PRO A 1 141 ? 4.105 -3.722 14.386 1.00 81.94 141 PRO A C 1
ATOM 1107 O O . PRO A 1 141 ? 3.649 -2.794 15.051 1.00 81.94 141 PRO A O 1
ATOM 1110 N N . GLY A 1 142 ? 3.703 -3.957 13.129 1.00 92.00 142 GLY A N 1
ATOM 1111 C CA . GLY A 1 142 ? 2.491 -3.336 12.583 1.00 92.00 142 GLY A CA 1
ATOM 1112 C C . GLY A 1 142 ? 1.260 -3.780 13.376 1.00 92.00 142 GLY A C 1
ATOM 1113 O O . GLY A 1 142 ? 1.256 -4.864 13.958 1.00 92.00 142 GLY A O 1
ATOM 1114 N N . TYR A 1 143 ? 0.228 -2.949 13.432 1.00 95.50 143 TYR A N 1
ATOM 1115 C CA . TYR A 1 143 ? -0.952 -3.213 14.258 1.00 95.50 143 TYR A CA 1
ATOM 1116 C C . TYR A 1 143 ? -2.221 -2.674 13.613 1.00 95.50 143 TYR A C 1
ATOM 1118 O O . TYR A 1 143 ? -2.160 -1.810 12.731 1.00 95.50 143 TYR A O 1
ATOM 1126 N N . ALA A 1 144 ? -3.366 -3.160 14.091 1.00 97.94 144 ALA A N 1
ATOM 1127 C CA . ALA A 1 144 ? -4.653 -2.551 13.810 1.00 97.94 144 ALA A CA 1
ATOM 1128 C C . ALA A 1 144 ? -5.634 -2.653 14.988 1.00 97.94 144 ALA A C 1
ATOM 1130 O O . ALA A 1 144 ? -5.591 -3.587 15.786 1.00 97.94 144 ALA A O 1
ATOM 1131 N N . THR A 1 145 ? -6.535 -1.676 15.068 1.00 98.50 145 THR A N 1
ATOM 1132 C CA . THR A 1 145 ? -7.796 -1.727 15.816 1.00 98.50 145 THR A CA 1
ATOM 1133 C C . THR A 1 145 ? -8.936 -1.617 14.817 1.00 98.50 145 THR A C 1
ATOM 1135 O O . THR A 1 145 ? -8.998 -0.643 14.073 1.00 98.50 145 THR A O 1
ATOM 1138 N N . VAL A 1 146 ? -9.850 -2.578 14.813 1.00 98.56 146 VAL A N 1
ATOM 1139 C CA . VAL A 1 146 ? -11.002 -2.635 13.912 1.00 98.56 146 VAL A CA 1
ATOM 1140 C C . VAL A 1 146 ? -12.271 -2.479 14.733 1.00 98.56 146 VAL A C 1
ATOM 1142 O O . VAL A 1 146 ? -12.495 -3.229 15.680 1.00 98.56 146 VAL A O 1
ATOM 1145 N N . VAL A 1 147 ? -13.099 -1.503 14.372 1.00 98.50 147 VAL A N 1
ATOM 1146 C CA . VAL A 1 147 ? -14.392 -1.234 15.005 1.00 98.50 147 VAL A CA 1
ATOM 1147 C C . VAL A 1 147 ? -15.497 -1.740 14.089 1.00 98.50 147 VAL A C 1
ATOM 1149 O O . VAL A 1 147 ? -15.586 -1.323 12.929 1.00 98.50 147 VAL A O 1
ATOM 1152 N N . THR A 1 148 ? -16.351 -2.615 14.613 1.00 98.50 148 THR A N 1
ATOM 1153 C CA . THR A 1 148 ? -17.483 -3.194 13.882 1.00 98.50 148 THR A CA 1
ATOM 1154 C C . THR A 1 148 ? -18.815 -2.877 14.555 1.00 98.50 148 THR A C 1
ATOM 1156 O O . THR A 1 148 ? -18.863 -2.303 15.643 1.00 98.50 148 THR A O 1
ATOM 1159 N N . SER A 1 149 ? -19.920 -3.284 13.930 1.00 98.06 149 SER A N 1
ATOM 1160 C CA . SER A 1 149 ? -21.260 -3.232 14.531 1.00 98.06 149 SER A CA 1
ATOM 1161 C C . SER A 1 149 ? -21.459 -4.163 15.739 1.00 98.06 149 SER A C 1
ATOM 1163 O O . SER A 1 149 ? -22.495 -4.079 16.402 1.00 98.06 149 SER A O 1
ATOM 1165 N N . LYS A 1 150 ? -20.511 -5.066 16.026 1.00 97.75 150 LYS A N 1
ATOM 1166 C CA . LYS A 1 150 ? -20.630 -6.094 17.076 1.00 97.75 150 LYS A CA 1
ATOM 1167 C C . LYS A 1 150 ? -19.530 -6.033 18.124 1.00 97.75 150 LYS A C 1
ATOM 1169 O O . LYS A 1 150 ? -19.792 -6.324 19.287 1.00 97.75 150 LYS A O 1
ATOM 1174 N N . THR A 1 151 ? -18.308 -5.697 17.725 1.00 97.00 151 THR A N 1
ATOM 1175 C CA . THR A 1 151 ? -17.139 -5.778 18.598 1.00 97.00 151 THR A CA 1
ATOM 1176 C C . THR A 1 151 ? -16.039 -4.811 18.159 1.00 97.00 151 THR A C 1
ATOM 1178 O O . THR A 1 151 ? -16.115 -4.161 17.115 1.00 97.00 151 THR A O 1
ATOM 1181 N N . VAL A 1 152 ? -14.998 -4.725 18.980 1.00 98.12 152 VAL A N 1
ATOM 1182 C CA . VAL A 1 152 ? -13.730 -4.092 18.630 1.00 98.12 152 VAL A CA 1
ATOM 1183 C C . VAL A 1 152 ? -12.648 -5.160 18.694 1.00 98.12 152 VAL A C 1
ATOM 1185 O O . VAL A 1 152 ? -12.470 -5.801 19.728 1.00 98.12 152 VAL A O 1
ATOM 1188 N N . VAL A 1 153 ? -11.921 -5.344 17.594 1.00 97.62 153 VAL A N 1
ATOM 1189 C CA . VAL A 1 153 ? -10.798 -6.286 17.510 1.00 97.62 153 VAL A CA 1
ATOM 1190 C C . VAL A 1 153 ? -9.499 -5.504 17.455 1.00 97.62 153 VAL A C 1
ATOM 1192 O O . VAL A 1 153 ? -9.394 -4.513 16.738 1.00 97.62 153 VAL A O 1
ATOM 1195 N N . GLN A 1 154 ? -8.501 -5.941 18.214 1.00 97.94 154 GLN A N 1
ATOM 1196 C CA . GLN A 1 154 ? -7.174 -5.336 18.231 1.00 97.94 154 GLN A CA 1
ATOM 1197 C C . GLN A 1 154 ? -6.125 -6.418 18.061 1.00 97.94 154 GLN A C 1
ATOM 1199 O O . GLN A 1 154 ? -6.196 -7.454 18.720 1.00 97.94 154 GLN A O 1
ATOM 1204 N N . PHE A 1 155 ? -5.144 -6.169 17.200 1.00 97.19 155 PHE A N 1
ATOM 1205 C CA . PHE A 1 155 ? -4.048 -7.103 16.998 1.00 97.19 155 PHE A CA 1
ATOM 1206 C C . PHE A 1 155 ? -2.745 -6.403 16.625 1.00 97.19 155 PHE A C 1
ATOM 1208 O O . PHE A 1 155 ? -2.716 -5.308 16.055 1.00 97.19 155 PHE A O 1
ATOM 1215 N N . GLN A 1 156 ? -1.656 -7.096 16.937 1.00 95.94 156 GLN A N 1
ATOM 1216 C CA . GLN A 1 156 ? -0.320 -6.853 16.418 1.00 95.94 156 GLN A CA 1
ATOM 1217 C C . GLN A 1 156 ? 0.007 -7.957 15.415 1.00 95.94 156 GLN A C 1
ATOM 1219 O O . GLN A 1 156 ? -0.330 -9.111 15.656 1.00 95.94 156 GLN A O 1
ATOM 1224 N N . VAL A 1 157 ? 0.662 -7.605 14.312 1.00 95.56 157 VAL A N 1
ATOM 1225 C CA . VAL A 1 157 ? 1.042 -8.565 13.272 1.00 95.56 157 VAL A CA 1
ATOM 1226 C C . VAL A 1 157 ? 2.249 -9.386 13.719 1.00 95.56 157 VAL A C 1
ATOM 1228 O O . VAL A 1 157 ? 3.307 -8.834 14.042 1.00 95.56 157 VAL A O 1
ATOM 1231 N N . ASP A 1 158 ? 2.121 -10.710 13.668 1.00 95.06 158 ASP A N 1
ATOM 1232 C CA . ASP A 1 158 ? 3.229 -11.637 13.857 1.00 95.06 158 ASP A CA 1
ATOM 1233 C C . ASP A 1 158 ? 4.162 -11.633 12.633 1.00 95.06 158 ASP A C 1
ATOM 1235 O O . ASP A 1 158 ? 3.972 -12.337 11.635 1.00 95.06 158 ASP A O 1
ATOM 1239 N N . ASN A 1 159 ? 5.242 -10.855 12.738 1.00 91.69 159 ASN A N 1
ATOM 1240 C CA . ASN A 1 159 ? 6.258 -10.731 11.690 1.00 91.69 159 ASN A CA 1
ATOM 1241 C C . ASN A 1 159 ? 6.959 -12.049 11.334 1.00 91.69 159 ASN A C 1
ATOM 1243 O O . ASN A 1 159 ? 7.583 -12.127 10.277 1.00 91.69 159 ASN A O 1
ATOM 1247 N N . THR A 1 160 ? 6.890 -13.085 12.174 1.00 94.50 160 THR A N 1
ATOM 1248 C CA . THR A 1 160 ? 7.501 -14.384 11.850 1.00 94.50 160 THR A CA 1
ATOM 1249 C C . THR A 1 160 ? 6.716 -15.138 10.774 1.00 94.50 160 THR A C 1
ATOM 1251 O O . THR A 1 160 ? 7.258 -16.025 10.111 1.00 94.50 160 THR A O 1
ATOM 1254 N N . ARG A 1 161 ? 5.455 -14.750 10.546 1.00 95.56 161 ARG A N 1
ATOM 1255 C CA . ARG A 1 161 ? 4.520 -15.431 9.647 1.00 95.56 161 ARG A CA 1
ATOM 1256 C C . ARG A 1 161 ? 4.214 -14.668 8.355 1.00 95.56 161 ARG A C 1
ATOM 1258 O O . ARG A 1 161 ? 3.665 -15.264 7.430 1.00 95.56 161 ARG A O 1
ATOM 1265 N N . ILE A 1 162 ? 4.605 -13.397 8.242 1.00 95.06 162 ILE A N 1
ATOM 1266 C CA . ILE A 1 162 ? 4.197 -12.515 7.128 1.00 95.06 162 ILE A CA 1
ATOM 1267 C C . ILE A 1 162 ? 4.633 -13.013 5.745 1.00 95.06 162 ILE A C 1
ATOM 1269 O O . ILE A 1 162 ? 3.871 -12.903 4.791 1.00 95.06 162 ILE A O 1
ATOM 1273 N N . TYR A 1 163 ? 5.830 -13.594 5.612 1.00 95.31 163 TYR A N 1
ATOM 1274 C CA . TYR A 1 163 ? 6.291 -14.101 4.315 1.00 95.31 163 TYR A CA 1
ATOM 1275 C C . TYR A 1 163 ? 5.561 -15.371 3.903 1.00 95.31 163 TYR A C 1
ATOM 1277 O O . TYR A 1 163 ? 5.266 -15.541 2.726 1.00 95.31 163 TYR A O 1
ATOM 1285 N N . ARG A 1 164 ? 5.232 -16.245 4.862 1.00 97.50 164 ARG A N 1
ATOM 1286 C CA . ARG A 1 164 ? 4.390 -17.409 4.578 1.00 97.50 164 ARG A CA 1
ATOM 1287 C C . ARG A 1 164 ? 3.018 -16.949 4.096 1.00 97.50 164 ARG A C 1
ATOM 1289 O O . ARG A 1 164 ? 2.565 -17.424 3.065 1.00 97.50 164 ARG A O 1
ATOM 1296 N N . ALA A 1 165 ? 2.417 -15.993 4.801 1.00 97.06 165 ALA A N 1
ATOM 1297 C CA . ALA A 1 165 ? 1.104 -15.466 4.458 1.00 97.06 165 ALA A CA 1
ATOM 1298 C C . ALA A 1 165 ? 1.077 -14.819 3.059 1.00 97.06 165 ALA A C 1
ATOM 1300 O O . ALA A 1 165 ? 0.145 -15.057 2.299 1.00 97.06 165 ALA A O 1
ATOM 1301 N N . LEU A 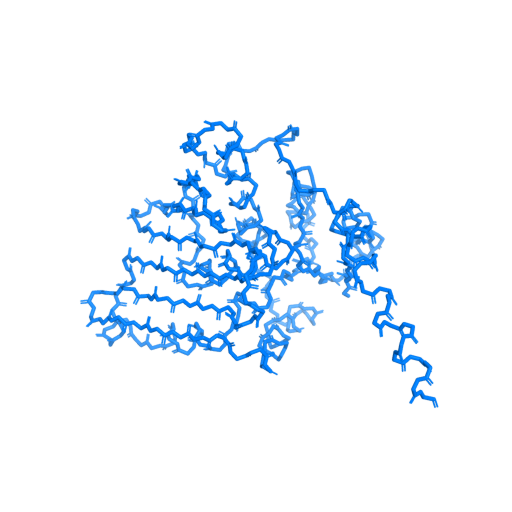1 166 ? 2.128 -14.069 2.698 1.00 97.38 166 LEU A N 1
ATOM 1302 C CA . LEU A 1 166 ? 2.316 -13.533 1.347 1.00 97.38 166 LEU A CA 1
ATOM 1303 C C . LEU A 1 166 ? 2.444 -14.660 0.312 1.00 97.38 166 LEU A C 1
ATOM 1305 O O . LEU A 1 166 ? 1.708 -14.687 -0.663 1.00 97.38 166 LEU A O 1
ATOM 1309 N N . LEU A 1 167 ? 3.357 -15.612 0.518 1.00 97.31 167 LEU A N 1
ATOM 1310 C CA . LEU A 1 167 ? 3.631 -16.663 -0.467 1.00 97.31 167 LEU A CA 1
ATOM 1311 C C . LEU A 1 167 ? 2.442 -17.609 -0.691 1.00 97.31 167 LEU A C 1
ATOM 1313 O O . LEU A 1 167 ? 2.268 -18.085 -1.807 1.00 97.31 167 LEU A O 1
ATOM 1317 N N . GLU A 1 168 ? 1.613 -17.855 0.326 1.00 97.69 168 GLU A N 1
ATOM 1318 C CA . GLU A 1 168 ? 0.354 -18.604 0.175 1.00 97.69 168 GLU A CA 1
ATOM 1319 C C . GLU A 1 168 ? -0.610 -17.952 -0.826 1.00 97.69 168 GLU A C 1
ATOM 1321 O O . GLU A 1 168 ? -1.382 -18.660 -1.465 1.00 97.69 168 GLU A O 1
ATOM 1326 N N . HIS A 1 169 ? -0.563 -16.625 -0.960 1.00 96.81 169 HIS A N 1
ATOM 1327 C CA . HIS A 1 169 ? -1.377 -15.875 -1.910 1.00 96.81 169 HIS A CA 1
ATOM 1328 C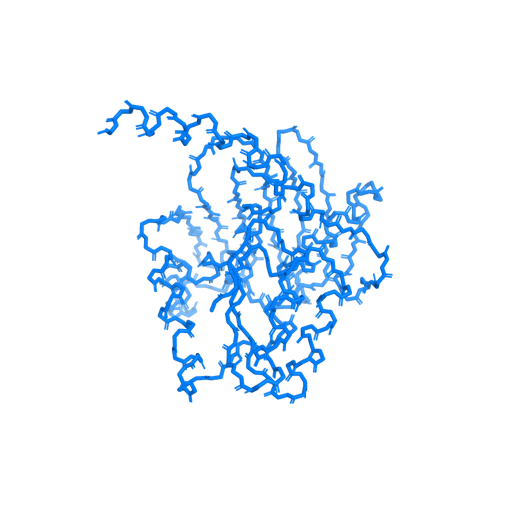 C . HIS A 1 169 ? -0.682 -15.731 -3.272 1.00 96.81 169 HIS A C 1
ATOM 1330 O O . HIS A 1 169 ? -1.280 -15.973 -4.315 1.00 96.81 169 HIS A O 1
ATOM 1336 N N . GLU A 1 170 ? 0.600 -15.363 -3.270 1.00 97.81 170 GLU A N 1
ATOM 1337 C CA . GLU A 1 170 ? 1.313 -14.994 -4.494 1.00 97.81 170 GLU A CA 1
ATOM 1338 C C . GLU A 1 170 ? 1.760 -16.201 -5.338 1.00 97.81 170 GLU A C 1
ATOM 1340 O O . GLU A 1 170 ? 1.813 -16.105 -6.562 1.00 97.81 170 GLU A O 1
ATOM 1345 N N . LEU A 1 171 ? 2.098 -17.346 -4.727 1.00 97.69 171 LEU A N 1
ATOM 1346 C CA . LEU A 1 171 ? 2.615 -18.499 -5.480 1.00 97.69 171 LEU A CA 1
ATOM 1347 C C . LEU A 1 171 ? 1.586 -19.121 -6.441 1.00 97.69 171 LEU A C 1
ATOM 1349 O O . LEU A 1 171 ? 1.976 -19.365 -7.583 1.00 97.69 171 LEU A O 1
ATOM 1353 N N . PRO A 1 172 ? 0.308 -19.335 -6.061 1.00 98.38 172 PRO A N 1
ATOM 1354 C CA . PRO A 1 172 ? -0.710 -19.803 -7.003 1.00 98.38 172 PRO A CA 1
ATOM 1355 C C . PRO A 1 172 ? -0.870 -18.878 -8.218 1.00 98.38 172 PRO A C 1
ATOM 1357 O O . PRO A 1 172 ? -0.983 -19.358 -9.341 1.00 98.38 172 PRO A O 1
ATOM 1360 N N . ILE A 1 173 ? -0.792 -17.556 -8.024 1.00 98.12 173 ILE A N 1
ATOM 1361 C CA . ILE A 1 173 ? -0.857 -16.574 -9.121 1.00 98.12 173 ILE A CA 1
ATOM 1362 C C . ILE A 1 173 ? 0.333 -16.749 -10.071 1.00 98.12 173 ILE A C 1
ATOM 1364 O O . ILE A 1 173 ? 0.166 -16.852 -11.284 1.00 98.12 173 ILE A O 1
ATOM 1368 N N . LEU A 1 174 ? 1.549 -16.837 -9.525 1.00 97.44 174 LEU A N 1
ATOM 1369 C CA . LEU A 1 174 ? 2.763 -17.028 -10.327 1.00 97.44 174 LEU A CA 1
ATOM 1370 C C . LEU A 1 174 ? 2.806 -18.386 -11.044 1.00 97.44 174 LEU A C 1
ATOM 1372 O O . LEU A 1 174 ? 3.483 -18.508 -12.064 1.00 97.44 174 LEU A O 1
ATOM 1376 N N . ALA A 1 175 ? 2.107 -19.392 -10.516 1.00 97.25 175 ALA A N 1
ATOM 1377 C CA . ALA A 1 175 ? 1.953 -20.708 -11.128 1.00 97.25 175 ALA A CA 1
ATOM 1378 C C . ALA A 1 175 ? 0.838 -20.761 -12.193 1.00 97.25 175 ALA A C 1
ATOM 1380 O O . ALA A 1 175 ? 0.712 -21.772 -12.882 1.00 97.25 175 ALA A O 1
ATOM 1381 N N . GLY A 1 176 ? 0.042 -19.695 -12.350 1.00 97.00 176 GLY A N 1
ATOM 1382 C CA . GLY A 1 176 ? -1.132 -19.682 -13.229 1.00 97.00 176 GLY A CA 1
ATOM 1383 C C . GLY A 1 176 ? -2.319 -20.484 -12.681 1.00 97.00 176 GLY A C 1
ATOM 1384 O O . GLY A 1 176 ? -3.198 -20.885 -13.438 1.00 97.00 176 GLY A O 1
ATOM 1385 N N . GLU A 1 177 ? -2.336 -20.744 -11.374 1.00 97.94 177 GLU A N 1
ATOM 1386 C CA . GLU A 1 177 ? -3.385 -21.485 -10.661 1.00 97.94 177 GLU A CA 1
ATOM 1387 C C . GLU A 1 177 ? -4.449 -20.554 -10.049 1.00 97.94 177 GLU A C 1
ATOM 1389 O O . GLU A 1 177 ? -5.499 -21.020 -9.606 1.00 97.94 177 GLU A O 1
ATOM 1394 N N . ALA A 1 178 ? -4.187 -19.243 -10.017 1.00 97.69 178 ALA A N 1
ATOM 1395 C CA . ALA A 1 178 ? -5.099 -18.217 -9.523 1.00 97.69 178 ALA A CA 1
ATOM 1396 C C . ALA A 1 178 ? -4.943 -16.904 -10.305 1.00 97.69 178 ALA A C 1
ATOM 1398 O O . ALA A 1 178 ? -3.875 -16.606 -10.839 1.00 97.69 178 ALA A O 1
ATOM 1399 N N . GLU A 1 179 ? -6.003 -16.099 -10.327 1.00 96.94 179 GLU A N 1
ATOM 1400 C CA . GLU A 1 179 ? -5.978 -14.761 -10.922 1.00 96.94 179 GLU A CA 1
ATOM 1401 C C . GLU A 1 179 ? -5.323 -13.745 -9.971 1.00 96.94 179 GLU A C 1
ATOM 1403 O O . GLU A 1 179 ? -5.555 -13.806 -8.757 1.00 96.94 179 GLU A O 1
ATOM 1408 N N . PRO A 1 180 ? -4.528 -12.789 -10.484 1.00 96.44 180 PRO A N 1
ATOM 1409 C CA . PRO A 1 180 ? -3.990 -11.712 -9.667 1.00 96.44 180 PRO A CA 1
ATOM 1410 C C . PRO A 1 180 ? -5.100 -10.778 -9.168 1.00 96.44 180 PRO A C 1
ATOM 1412 O O . PRO A 1 180 ? -6.131 -10.589 -9.817 1.00 96.44 180 PRO A O 1
ATOM 1415 N N . VAL A 1 181 ? -4.851 -10.115 -8.035 1.00 96.94 181 VAL A N 1
ATOM 1416 C CA . VAL A 1 181 ? -5.670 -8.971 -7.603 1.00 96.94 181 VAL A CA 1
ATOM 1417 C C . VAL A 1 181 ? -5.667 -7.929 -8.729 1.00 96.94 181 VAL A C 1
ATOM 1419 O O . VAL A 1 181 ? -4.586 -7.625 -9.245 1.00 96.94 181 VAL A O 1
ATOM 1422 N N . PRO A 1 182 ? -6.823 -7.345 -9.109 1.00 98.06 182 PRO A N 1
ATOM 1423 C CA . PRO A 1 182 ? -6.862 -6.320 -10.144 1.00 98.06 182 PRO A CA 1
ATOM 1424 C C . PRO A 1 182 ? -5.837 -5.221 -9.861 1.00 98.06 182 PRO A C 1
ATOM 1426 O O . PRO A 1 182 ? -5.818 -4.653 -8.771 1.00 98.06 182 PRO A O 1
ATOM 1429 N N . MET A 1 183 ? -4.987 -4.897 -10.839 1.00 98.44 183 MET A N 1
ATOM 1430 C CA . MET A 1 183 ? -3.826 -4.020 -10.619 1.00 98.44 183 MET A CA 1
ATOM 1431 C C . MET A 1 183 ? -4.200 -2.668 -9.996 1.00 98.44 183 MET A C 1
ATOM 1433 O O . MET A 1 183 ? -3.491 -2.146 -9.139 1.00 98.44 183 MET A O 1
ATOM 1437 N N . ARG A 1 184 ? -5.359 -2.118 -10.374 1.00 97.62 184 ARG A N 1
ATOM 1438 C CA . ARG A 1 184 ? -5.882 -0.873 -9.796 1.00 97.62 184 ARG A CA 1
ATOM 1439 C C . ARG A 1 184 ? -6.168 -0.999 -8.297 1.00 97.62 184 ARG A C 1
ATOM 1441 O O . ARG A 1 184 ? -5.861 -0.067 -7.568 1.00 97.62 184 ARG A O 1
ATOM 1448 N N . GLU A 1 185 ? -6.692 -2.138 -7.843 1.00 98.00 185 GLU A N 1
ATOM 1449 C CA . GLU A 1 185 ? -6.949 -2.436 -6.425 1.00 98.00 185 GLU A CA 1
ATOM 1450 C C . GLU A 1 185 ? -5.669 -2.791 -5.659 1.00 98.00 185 GLU A C 1
ATOM 1452 O O . GLU A 1 185 ? -5.540 -2.497 -4.465 1.00 98.00 185 GLU A O 1
ATOM 1457 N N . LEU A 1 186 ? -4.719 -3.437 -6.343 1.00 98.44 186 LEU A N 1
ATOM 1458 C CA . LEU A 1 186 ? -3.421 -3.787 -5.780 1.00 98.44 186 LEU A CA 1
ATOM 1459 C C . LEU A 1 186 ? -2.604 -2.532 -5.449 1.00 98.44 186 LEU A C 1
ATOM 1461 O O . LEU A 1 186 ? -1.989 -2.493 -4.389 1.00 98.44 186 LEU A O 1
ATOM 1465 N N . LEU A 1 187 ? -2.655 -1.513 -6.316 1.00 98.62 187 LEU A N 1
ATOM 1466 C CA . LEU A 1 187 ? -1.930 -0.243 -6.180 1.00 98.62 187 LEU A CA 1
ATOM 1467 C C . LEU A 1 187 ? -2.631 0.804 -5.299 1.00 98.62 187 LEU A C 1
ATOM 1469 O O . LEU A 1 187 ? -2.054 1.864 -5.050 1.00 98.62 187 LEU A O 1
ATOM 1473 N N . GLU A 1 188 ? -3.862 0.564 -4.828 1.00 98.50 188 GLU A N 1
ATOM 1474 C CA . GLU A 1 188 ? -4.562 1.534 -3.970 1.00 98.50 188 GLU A CA 1
ATOM 1475 C C . GLU A 1 188 ? -3.773 1.945 -2.709 1.00 98.50 188 GLU A C 1
ATOM 1477 O O . GLU A 1 188 ? -3.790 3.138 -2.401 1.00 98.50 188 GLU A O 1
ATOM 1482 N N . PRO A 1 189 ? -3.048 1.060 -1.992 1.00 98.62 189 PRO A N 1
ATOM 1483 C CA . PRO A 1 189 ? -2.215 1.465 -0.859 1.00 98.62 189 PRO A CA 1
ATOM 1484 C C . PRO A 1 189 ? -1.133 2.485 -1.240 1.00 98.62 189 PRO A C 1
ATOM 1486 O O . PRO A 1 189 ? -0.966 3.492 -0.548 1.00 98.62 189 PRO A O 1
ATOM 1489 N N . GLU A 1 190 ? -0.415 2.256 -2.340 1.00 98.62 190 GLU A N 1
ATOM 1490 C CA . GLU A 1 190 ? 0.633 3.136 -2.859 1.00 98.62 190 GLU A CA 1
ATOM 1491 C C . GLU A 1 190 ? 0.050 4.471 -3.331 1.00 98.62 190 GLU A C 1
ATOM 1493 O O . GLU A 1 190 ? 0.557 5.535 -2.967 1.00 98.62 190 GLU A O 1
ATOM 1498 N N . LEU A 1 191 ? -1.055 4.437 -4.082 1.00 98.81 191 LEU A N 1
ATOM 1499 C CA . LEU A 1 191 ? -1.747 5.642 -4.543 1.00 98.81 191 LEU A CA 1
ATOM 1500 C C . LEU A 1 191 ? -2.340 6.438 -3.371 1.00 98.81 191 LEU A C 1
ATOM 1502 O O . LEU A 1 191 ? -2.274 7.665 -3.366 1.00 98.81 191 LEU A O 1
ATOM 1506 N N . ALA A 1 192 ? -2.856 5.773 -2.338 1.00 98.75 192 ALA A N 1
ATOM 1507 C CA . ALA A 1 192 ? -3.331 6.428 -1.124 1.00 98.75 192 ALA A CA 1
ATOM 1508 C C . ALA A 1 192 ? -2.187 7.084 -0.338 1.00 98.75 192 ALA A C 1
ATOM 1510 O O . ALA A 1 192 ? -2.342 8.206 0.149 1.00 98.75 192 ALA A O 1
ATOM 1511 N N . ALA A 1 193 ? -1.024 6.437 -0.247 1.00 98.69 193 ALA A N 1
ATOM 1512 C CA . ALA A 1 193 ? 0.161 7.040 0.356 1.00 98.69 193 ALA A CA 1
ATOM 1513 C C . ALA A 1 193 ? 0.621 8.280 -0.433 1.00 98.69 193 ALA A C 1
ATOM 1515 O O . ALA A 1 193 ? 0.881 9.328 0.161 1.00 98.69 193 ALA A O 1
ATOM 1516 N N . ILE A 1 194 ? 0.645 8.207 -1.770 1.00 98.81 194 ILE A N 1
ATOM 1517 C CA . ILE A 1 194 ? 0.960 9.352 -2.640 1.00 98.81 194 ILE A CA 1
ATOM 1518 C C . ILE A 1 194 ? -0.060 10.488 -2.448 1.00 98.81 194 ILE A C 1
ATOM 1520 O O . ILE A 1 194 ? 0.335 11.642 -2.273 1.00 98.81 194 ILE A O 1
ATOM 1524 N N . ALA A 1 195 ? -1.361 10.188 -2.402 1.00 98.81 195 ALA A N 1
ATOM 1525 C CA . ALA A 1 195 ? -2.404 11.175 -2.111 1.00 98.81 195 ALA A CA 1
ATOM 1526 C C . ALA A 1 195 ? -2.216 11.809 -0.722 1.00 98.81 195 ALA A C 1
ATOM 1528 O O . ALA A 1 195 ? -2.350 13.024 -0.571 1.00 98.81 195 ALA A O 1
ATOM 1529 N N . GLY A 1 196 ? -1.819 11.018 0.278 1.00 98.62 196 GLY A N 1
ATOM 1530 C CA . GLY A 1 196 ? -1.427 11.504 1.600 1.00 98.62 196 GLY A CA 1
ATOM 1531 C C . GLY A 1 196 ? -0.245 12.477 1.546 1.00 98.62 196 GLY A C 1
ATOM 1532 O O . GLY A 1 196 ? -0.294 13.536 2.174 1.00 98.62 196 GLY A O 1
ATOM 1533 N N . LEU A 1 197 ? 0.787 12.177 0.753 1.00 98.56 197 LEU A N 1
ATOM 1534 C CA . LEU A 1 197 ? 1.927 13.073 0.534 1.00 98.56 197 LEU A CA 1
ATOM 1535 C C . LEU A 1 197 ? 1.510 14.389 -0.142 1.00 98.56 197 LEU A C 1
ATOM 1537 O O . LEU A 1 197 ? 1.969 15.459 0.266 1.00 98.56 197 LEU A O 1
ATOM 1541 N N . VAL A 1 198 ? 0.633 14.331 -1.149 1.00 98.69 198 VAL A N 1
ATOM 1542 C CA . VAL A 1 198 ? 0.069 15.529 -1.796 1.00 98.69 198 VAL A CA 1
ATOM 1543 C C . VAL A 1 198 ? -0.740 16.346 -0.785 1.00 98.69 198 VAL A C 1
ATOM 1545 O O . VAL A 1 198 ? -0.507 17.546 -0.646 1.00 98.69 198 VAL A O 1
ATOM 1548 N N . SER A 1 199 ? -1.612 15.694 -0.011 1.00 98.75 199 SER A N 1
ATOM 1549 C CA . SER A 1 199 ? -2.404 16.325 1.049 1.00 98.75 199 SER A CA 1
ATOM 1550 C C . SER A 1 199 ? -1.518 17.028 2.080 1.00 98.75 199 SER A C 1
ATOM 1552 O O . SER A 1 199 ? -1.758 18.189 2.413 1.00 98.75 199 SER A O 1
ATOM 1554 N N . LYS A 1 200 ? -0.440 16.373 2.532 1.00 98.38 200 LYS A N 1
ATOM 1555 C CA . LYS A 1 200 ? 0.549 16.938 3.462 1.00 98.38 200 LYS A CA 1
ATOM 1556 C C . LYS A 1 200 ? 1.194 18.207 2.905 1.00 98.38 200 LYS A C 1
ATOM 1558 O O . LYS A 1 200 ? 1.253 19.221 3.597 1.00 98.38 200 LYS A O 1
ATOM 1563 N N . LYS A 1 201 ? 1.632 18.186 1.641 1.00 98.06 201 LYS A N 1
ATOM 1564 C CA . LYS A 1 201 ? 2.201 19.369 0.966 1.00 98.06 201 LYS A CA 1
ATOM 1565 C C . LYS A 1 201 ? 1.180 20.500 0.796 1.00 98.06 201 LYS A C 1
ATOM 1567 O O . LYS A 1 201 ? 1.566 21.663 0.803 1.00 98.06 201 LYS A O 1
ATOM 1572 N N . ALA A 1 202 ? -0.104 20.163 0.693 1.00 97.94 202 ALA A N 1
ATOM 1573 C CA . ALA A 1 202 ? -1.223 21.098 0.590 1.00 97.94 202 ALA A CA 1
ATOM 1574 C C . ALA A 1 202 ? -1.863 21.453 1.952 1.00 97.94 202 ALA A C 1
ATOM 1576 O O . ALA A 1 202 ? -3.034 21.836 2.002 1.00 97.94 202 ALA A O 1
ATOM 1577 N N . GLY A 1 203 ? -1.137 21.292 3.065 1.00 98.12 203 GLY A N 1
ATOM 1578 C CA . GLY A 1 203 ? -1.599 21.706 4.395 1.00 98.12 203 GLY A CA 1
ATOM 1579 C C . GLY A 1 203 ? -2.780 20.898 4.948 1.00 98.12 203 GLY A C 1
ATOM 1580 O O . GLY A 1 203 ? -3.571 21.425 5.725 1.00 98.12 203 GLY A O 1
ATOM 1581 N N . GLY A 1 204 ? -2.926 19.635 4.541 1.00 98.44 204 GLY A N 1
ATOM 1582 C CA . GLY A 1 204 ? -4.005 18.752 4.992 1.00 98.44 204 GLY A CA 1
ATOM 1583 C C . GLY A 1 204 ? -5.313 18.914 4.216 1.00 98.44 204 GLY A C 1
ATOM 1584 O O . GLY A 1 204 ? -6.380 18.580 4.736 1.00 98.44 204 GLY A O 1
ATOM 1585 N N . THR A 1 205 ? -5.257 19.430 2.986 1.00 98.50 205 THR A N 1
ATOM 1586 C CA . THR A 1 205 ? -6.396 19.413 2.051 1.00 98.50 205 THR A CA 1
ATOM 1587 C C . THR A 1 205 ? -6.673 17.967 1.610 1.00 98.50 205 THR A C 1
ATOM 1589 O O . THR A 1 205 ? -5.713 17.290 1.238 1.00 98.50 205 THR A O 1
ATOM 1592 N N . PRO A 1 206 ? -7.916 17.444 1.667 1.00 98.62 206 PRO A N 1
ATOM 1593 C CA . PRO A 1 206 ? -8.223 16.092 1.186 1.00 98.62 206 PRO A CA 1
ATOM 1594 C C . PRO A 1 206 ? -7.914 15.924 -0.307 1.00 98.62 206 PRO A C 1
ATOM 1596 O O . PRO A 1 206 ? -8.198 16.826 -1.089 1.00 98.62 206 PRO A O 1
ATOM 1599 N N . VAL A 1 207 ? -7.366 14.770 -0.690 1.00 98.81 207 VAL A N 1
ATOM 1600 C CA . VAL A 1 207 ? -6.996 14.432 -2.075 1.00 98.81 207 VAL A CA 1
ATOM 1601 C C . VAL A 1 207 ? -7.575 13.067 -2.424 1.00 98.81 207 VAL A C 1
ATOM 1603 O O . VAL A 1 207 ? -7.380 12.114 -1.663 1.00 98.81 207 VAL A O 1
ATOM 1606 N N . ALA A 1 208 ? -8.265 12.947 -3.558 1.00 98.50 208 ALA A N 1
ATOM 1607 C CA . ALA A 1 208 ? -8.700 11.643 -4.043 1.00 98.50 208 ALA A CA 1
ATOM 1608 C C . ALA A 1 208 ? -7.542 10.918 -4.754 1.00 98.50 208 ALA A C 1
ATOM 1610 O O . ALA A 1 208 ? -6.906 11.513 -5.627 1.00 98.50 208 ALA A O 1
ATOM 1611 N N . PRO A 1 209 ? -7.268 9.629 -4.466 1.00 97.94 209 PRO A N 1
ATOM 1612 C CA . PRO A 1 209 ? -6.271 8.864 -5.220 1.00 97.94 209 PRO A CA 1
ATOM 1613 C C . PRO A 1 209 ? -6.535 8.849 -6.735 1.00 97.94 209 PRO A C 1
ATOM 1615 O O . PRO A 1 209 ? -5.595 8.814 -7.523 1.00 97.94 209 PRO A O 1
ATOM 1618 N N . SER A 1 210 ? -7.802 8.939 -7.154 1.00 96.62 210 SER A N 1
ATOM 1619 C CA . SER A 1 210 ? -8.204 9.019 -8.566 1.00 96.62 210 SER A CA 1
ATOM 1620 C C . SER A 1 210 ? -7.867 10.346 -9.256 1.00 96.62 210 SER A C 1
ATOM 1622 O O . SER A 1 210 ? -7.926 10.413 -10.478 1.00 96.62 210 SER A O 1
ATOM 1624 N N . GLU A 1 211 ? -7.552 11.402 -8.501 1.00 96.06 211 GLU A N 1
ATOM 1625 C CA . GLU A 1 211 ? -7.152 12.715 -9.035 1.00 96.06 211 GLU A CA 1
ATOM 1626 C C . GLU A 1 211 ? -5.633 12.825 -9.237 1.00 96.06 211 GLU A C 1
ATOM 1628 O O . GLU A 1 211 ? -5.141 13.827 -9.757 1.00 96.06 211 GLU A O 1
ATOM 1633 N N . LEU A 1 212 ? -4.873 11.806 -8.826 1.00 97.94 212 LEU A N 1
ATOM 1634 C CA . LEU A 1 212 ? -3.431 11.773 -9.012 1.00 97.94 212 LEU A CA 1
ATOM 1635 C C . LEU A 1 212 ? -3.074 11.650 -10.497 1.00 97.94 212 LEU A C 1
ATOM 1637 O O . LEU A 1 212 ? -3.585 10.796 -11.219 1.00 97.94 212 LEU A O 1
ATOM 1641 N N . ALA A 1 213 ? -2.129 12.477 -10.932 1.00 96.50 213 ALA A N 1
ATOM 1642 C CA . ALA A 1 213 ? -1.614 12.496 -12.299 1.00 96.50 213 ALA A CA 1
ATOM 1643 C C . ALA A 1 213 ? -0.077 12.401 -12.323 1.00 96.50 213 ALA A C 1
ATOM 1645 O O . ALA A 1 213 ? 0.568 12.731 -11.317 1.00 96.50 213 ALA A O 1
ATOM 1646 N N . PRO A 1 214 ? 0.546 11.996 -13.447 1.00 95.81 214 PRO A N 1
ATOM 1647 C CA . PRO A 1 214 ? 1.989 12.118 -13.631 1.00 95.81 214 PRO A CA 1
ATOM 1648 C C . PRO A 1 214 ? 2.478 13.528 -13.282 1.00 95.81 214 PRO A C 1
ATOM 1650 O O . PRO A 1 214 ? 1.863 14.523 -13.661 1.00 95.81 214 PRO A O 1
ATOM 1653 N N . GLY A 1 215 ? 3.563 13.616 -12.512 1.00 93.50 215 GLY A N 1
ATOM 1654 C CA . GLY A 1 215 ? 4.066 14.882 -11.963 1.00 93.50 215 GLY A CA 1
ATOM 1655 C C . GLY A 1 215 ? 3.471 15.294 -10.609 1.00 93.50 215 GLY A C 1
ATOM 1656 O O . GLY A 1 215 ? 3.958 16.253 -10.010 1.00 93.50 215 GLY A O 1
ATOM 1657 N N . SER A 1 216 ? 2.483 14.559 -10.079 1.00 95.75 216 SER A N 1
ATOM 1658 C CA . SER A 1 216 ? 2.106 14.660 -8.658 1.00 95.75 216 SER A CA 1
ATOM 1659 C C . SER A 1 216 ? 3.314 14.382 -7.754 1.00 95.75 216 SER A C 1
ATOM 1661 O O . SER A 1 216 ? 4.327 13.830 -8.188 1.00 95.75 216 SER A O 1
ATOM 1663 N N . ALA A 1 217 ? 3.213 14.746 -6.472 1.00 96.94 217 ALA A N 1
ATOM 1664 C CA . ALA A 1 217 ? 4.255 14.417 -5.504 1.00 96.94 217 ALA A CA 1
ATOM 1665 C C . ALA A 1 217 ? 4.562 12.909 -5.514 1.00 96.94 217 ALA A C 1
ATOM 1667 O O . ALA A 1 217 ? 3.661 12.095 -5.673 1.00 96.94 217 ALA A O 1
ATOM 1668 N N . ALA A 1 218 ? 5.829 12.554 -5.323 1.00 97.50 218 ALA A N 1
ATOM 1669 C CA . ALA A 1 218 ? 6.298 11.177 -5.348 1.00 97.50 218 ALA A CA 1
ATOM 1670 C C . ALA A 1 218 ? 7.223 10.899 -4.163 1.00 97.50 218 ALA A C 1
ATOM 1672 O O . ALA A 1 218 ? 7.845 11.819 -3.615 1.00 97.50 218 ALA A O 1
ATOM 1673 N N . TYR A 1 219 ? 7.320 9.626 -3.801 1.00 98.00 219 TYR A N 1
ATOM 1674 C CA . TYR A 1 219 ? 8.342 9.119 -2.899 1.00 98.00 219 TYR A CA 1
ATOM 1675 C C . TYR A 1 219 ? 9.571 8.703 -3.708 1.00 98.00 219 TYR A C 1
ATOM 1677 O O . TYR A 1 219 ? 9.464 7.914 -4.641 1.00 98.00 219 TYR A O 1
ATOM 1685 N N . ASP A 1 220 ? 10.734 9.231 -3.335 1.00 97.69 220 ASP A N 1
ATOM 1686 C CA . ASP A 1 220 ? 12.003 9.009 -4.035 1.00 97.69 220 ASP A CA 1
ATOM 1687 C C . ASP A 1 220 ? 12.692 7.733 -3.520 1.00 97.69 220 ASP A C 1
ATOM 1689 O O . ASP A 1 220 ? 13.247 7.701 -2.409 1.00 97.69 220 ASP A O 1
ATOM 1693 N N . GLY A 1 221 ? 12.621 6.669 -4.323 1.00 97.19 221 GLY A N 1
ATOM 1694 C CA . GLY A 1 221 ? 13.193 5.362 -4.017 1.00 97.19 221 GLY A CA 1
ATOM 1695 C C . GLY A 1 221 ? 14.712 5.359 -4.097 1.00 97.19 221 GLY A C 1
ATOM 1696 O O . GLY A 1 221 ? 15.370 4.718 -3.273 1.00 97.19 221 GLY A O 1
ATOM 1697 N N . GLY A 1 222 ? 15.295 6.121 -5.023 1.00 97.38 222 GLY A N 1
ATOM 1698 C CA . GLY A 1 222 ? 16.745 6.292 -5.136 1.00 97.38 222 GLY A CA 1
ATOM 1699 C C . GLY A 1 222 ? 17.361 6.949 -3.897 1.00 97.38 222 GLY A C 1
ATOM 1700 O O . GLY A 1 222 ? 18.357 6.463 -3.337 1.00 97.38 222 GLY A O 1
ATOM 1701 N N . ALA A 1 223 ? 16.738 8.023 -3.417 1.00 96.69 223 ALA A N 1
ATOM 1702 C CA . ALA A 1 223 ? 17.148 8.722 -2.210 1.00 96.69 223 ALA A CA 1
ATOM 1703 C C . ALA A 1 223 ? 16.933 7.851 -0.967 1.00 96.69 223 ALA A C 1
ATOM 1705 O O . ALA A 1 223 ? 17.817 7.800 -0.104 1.00 96.69 223 ALA A O 1
ATOM 1706 N N . PHE A 1 224 ? 15.806 7.133 -0.872 1.00 95.94 224 PHE A N 1
ATOM 1707 C CA . PHE A 1 224 ? 15.584 6.181 0.217 1.00 95.94 224 PHE A CA 1
ATOM 1708 C C . PHE A 1 224 ? 16.651 5.080 0.227 1.00 95.94 224 PHE A C 1
ATOM 1710 O O . PHE A 1 224 ? 17.281 4.859 1.261 1.00 95.94 224 PHE A O 1
ATOM 1717 N N . ALA A 1 225 ? 16.919 4.435 -0.910 1.00 95.44 225 ALA A N 1
ATOM 1718 C CA . ALA A 1 225 ? 17.900 3.357 -1.016 1.00 95.44 225 ALA A CA 1
ATOM 1719 C C . ALA A 1 225 ? 19.309 3.803 -0.603 1.00 95.44 225 ALA A C 1
ATOM 1721 O O . ALA A 1 225 ? 20.021 3.057 0.075 1.00 95.44 225 ALA A O 1
ATOM 1722 N N . THR A 1 226 ? 19.696 5.029 -0.965 1.00 95.31 226 THR A N 1
ATOM 1723 C CA . THR A 1 226 ? 20.977 5.626 -0.564 1.00 95.31 226 THR A CA 1
ATOM 1724 C C . THR A 1 226 ? 21.066 5.762 0.956 1.00 95.31 226 THR A C 1
ATOM 1726 O O . THR A 1 226 ? 21.965 5.174 1.564 1.00 95.31 226 THR A O 1
ATOM 1729 N N . ARG A 1 227 ? 20.083 6.423 1.588 1.00 93.31 227 ARG A N 1
ATOM 1730 C CA . ARG A 1 227 ? 20.038 6.596 3.054 1.00 93.31 227 ARG A CA 1
ATOM 1731 C C . ARG A 1 227 ? 19.939 5.260 3.793 1.00 93.31 227 ARG A C 1
ATOM 1733 O O . ARG A 1 227 ? 20.564 5.060 4.835 1.00 93.31 227 ARG A O 1
ATOM 1740 N N . TYR A 1 228 ? 19.151 4.325 3.266 1.00 91.06 228 TYR A N 1
ATOM 1741 C CA . TYR A 1 228 ? 18.953 3.011 3.871 1.00 91.06 228 TYR A CA 1
ATOM 1742 C C . TYR A 1 228 ? 20.242 2.184 3.856 1.00 91.06 228 TYR A C 1
ATOM 1744 O O . TYR A 1 228 ? 20.596 1.569 4.866 1.00 91.06 228 TYR A O 1
ATOM 1752 N N . ARG A 1 229 ? 20.985 2.211 2.741 1.00 90.56 229 ARG A N 1
ATOM 1753 C CA . ARG A 1 229 ? 22.302 1.573 2.630 1.00 90.56 229 ARG A CA 1
ATOM 1754 C C . ARG A 1 229 ? 23.280 2.148 3.648 1.00 90.56 229 ARG A C 1
ATOM 1756 O O . ARG A 1 229 ? 23.937 1.373 4.334 1.00 90.56 229 ARG A O 1
ATOM 1763 N N . GLU A 1 230 ? 23.347 3.469 3.786 1.00 91.50 230 GLU A N 1
ATOM 1764 C CA . GLU A 1 230 ? 24.224 4.141 4.756 1.00 91.50 230 GLU A CA 1
ATOM 1765 C C . GLU A 1 230 ? 23.913 3.729 6.201 1.00 91.50 230 GLU A C 1
ATOM 1767 O O . GLU A 1 230 ? 24.826 3.383 6.947 1.00 91.50 230 GLU A O 1
ATOM 1772 N N . LYS A 1 231 ? 22.628 3.653 6.582 1.00 86.62 231 LYS A N 1
ATOM 1773 C CA . LYS A 1 231 ? 22.213 3.180 7.917 1.00 86.62 231 LYS A CA 1
ATOM 1774 C C . LYS A 1 231 ? 22.550 1.697 8.164 1.00 86.62 231 LYS A C 1
ATOM 1776 O O . LYS A 1 231 ? 22.762 1.296 9.309 1.00 86.62 231 LYS A O 1
ATOM 1781 N N . ARG A 1 232 ? 22.557 0.852 7.125 1.00 83.94 232 ARG A N 1
ATOM 1782 C CA . ARG A 1 232 ? 22.755 -0.610 7.247 1.00 83.94 232 ARG A CA 1
ATOM 1783 C C . ARG A 1 232 ? 24.205 -1.063 7.082 1.00 83.94 232 ARG A C 1
ATOM 1785 O O . ARG A 1 232 ? 24.560 -2.103 7.636 1.00 83.94 232 ARG A O 1
ATOM 1792 N N . LEU A 1 233 ? 25.028 -0.314 6.350 1.00 80.62 233 LEU A N 1
ATOM 1793 C CA . LEU A 1 233 ? 26.399 -0.700 6.017 1.00 80.62 233 LEU A CA 1
ATOM 1794 C C . LEU A 1 233 ? 27.285 -0.944 7.256 1.00 80.62 233 LEU A C 1
ATOM 1796 O O . LEU A 1 233 ? 27.930 -1.991 7.281 1.00 80.62 233 LEU A O 1
ATOM 1800 N N . PRO A 1 234 ? 27.272 -0.100 8.311 1.00 81.44 234 PRO A N 1
ATOM 1801 C CA . PRO A 1 234 ? 28.071 -0.353 9.513 1.00 81.44 234 PRO A CA 1
ATOM 1802 C C . PRO A 1 234 ? 27.733 -1.698 10.168 1.00 81.44 234 PRO A C 1
ATOM 1804 O O . PRO A 1 234 ? 28.619 -2.510 10.412 1.00 81.44 234 PRO A O 1
ATOM 1807 N N . ARG A 1 235 ? 26.436 -2.004 10.325 1.00 73.25 235 ARG A N 1
ATOM 1808 C CA . ARG A 1 235 ? 25.973 -3.286 10.889 1.00 73.25 235 ARG A CA 1
ATOM 1809 C C . ARG A 1 235 ? 26.409 -4.489 10.054 1.00 73.25 235 ARG A C 1
ATOM 1811 O O . ARG A 1 235 ? 26.670 -5.555 10.602 1.00 73.25 235 ARG A O 1
ATOM 1818 N N . TYR A 1 236 ? 26.446 -4.343 8.729 1.00 71.19 236 TYR A N 1
ATOM 1819 C CA . TYR A 1 236 ? 26.896 -5.410 7.837 1.00 71.19 236 TYR A CA 1
ATOM 1820 C C . TYR A 1 236 ? 28.400 -5.674 7.972 1.00 71.19 236 TYR A C 1
ATOM 1822 O O . TYR A 1 236 ? 28.814 -6.833 7.993 1.00 71.19 236 TYR A O 1
ATOM 1830 N N . LEU A 1 237 ? 29.204 -4.615 8.081 1.00 75.38 237 LEU A N 1
ATOM 1831 C CA . LEU A 1 237 ? 30.650 -4.725 8.270 1.00 75.38 237 LEU A CA 1
ATOM 1832 C C . LEU A 1 237 ? 30.984 -5.334 9.641 1.00 75.38 237 LEU A C 1
ATOM 1834 O O . LEU A 1 237 ? 31.723 -6.311 9.699 1.00 75.38 237 LEU A O 1
ATOM 1838 N N . GLU A 1 238 ? 30.329 -4.883 10.713 1.00 73.06 238 GLU A N 1
ATOM 1839 C CA . GLU A 1 238 ? 30.479 -5.463 12.059 1.00 73.06 238 GLU A CA 1
ATOM 1840 C C . GLU A 1 238 ? 30.090 -6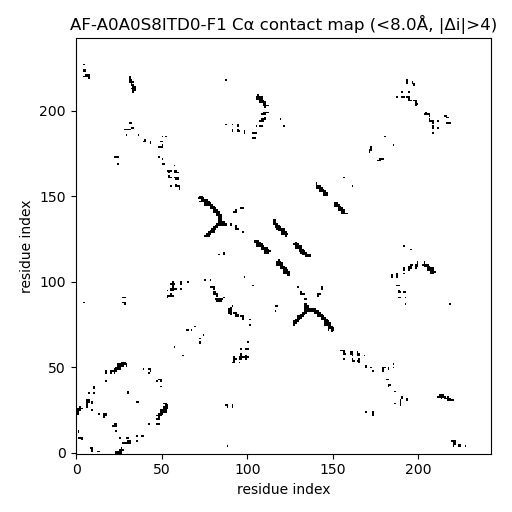.951 12.118 1.00 73.06 238 GLU A C 1
ATOM 1842 O O . GLU A 1 238 ? 30.715 -7.747 12.818 1.00 73.06 238 GLU A O 1
ATOM 1847 N N . ALA A 1 239 ? 29.043 -7.356 11.390 1.00 68.88 239 ALA A N 1
ATOM 1848 C CA . ALA A 1 239 ? 28.623 -8.755 11.320 1.00 68.88 239 ALA A CA 1
ATOM 1849 C C . ALA A 1 239 ? 29.599 -9.632 10.519 1.00 68.88 239 ALA A C 1
ATOM 1851 O O . ALA A 1 239 ? 29.650 -10.842 10.744 1.00 68.88 239 ALA A O 1
ATOM 1852 N N . LYS A 1 240 ? 30.353 -9.041 9.583 1.00 67.00 240 LYS A N 1
ATOM 1853 C CA . LYS A 1 240 ? 31.413 -9.728 8.838 1.00 67.00 240 LYS A CA 1
ATOM 1854 C C . LYS A 1 240 ? 32.672 -9.926 9.668 1.00 67.00 240 LYS A C 1
ATOM 1856 O O . LYS A 1 240 ? 33.267 -10.984 9.564 1.00 67.00 240 LYS A O 1
ATOM 1861 N N . GLU A 1 241 ? 33.051 -8.956 10.493 1.00 65.25 241 GLU A N 1
ATOM 1862 C CA . GLU A 1 241 ? 34.232 -9.058 11.367 1.00 65.25 241 GLU A CA 1
ATOM 1863 C C . GLU A 1 241 ? 34.055 -10.078 12.506 1.00 65.25 241 GLU A C 1
ATOM 1865 O O . GLU A 1 241 ? 35.031 -10.541 13.088 1.00 65.25 241 GLU A O 1
ATOM 1870 N N . LYS A 1 242 ? 32.808 -10.446 12.822 1.00 64.56 242 LYS A N 1
ATOM 1871 C CA . LYS A 1 242 ? 32.454 -11.453 13.838 1.00 64.56 242 LYS A CA 1
ATOM 1872 C C . LYS A 1 242 ? 32.303 -12.881 13.285 1.00 64.56 242 LYS A C 1
ATOM 1874 O O . LYS A 1 242 ? 31.875 -13.759 14.035 1.00 64.56 242 LYS A O 1
ATOM 1879 N N . LYS A 1 243 ? 32.589 -13.107 12.000 1.00 51.62 243 LYS A N 1
ATOM 1880 C CA . LYS A 1 243 ? 32.569 -14.421 11.336 1.00 51.62 243 LYS A CA 1
ATOM 1881 C C . LYS A 1 243 ? 33.969 -14.818 10.900 1.00 51.62 243 LYS A C 1
ATOM 1883 O O . LYS A 1 243 ? 34.242 -16.034 10.964 1.00 51.62 243 LYS A O 1
#

pLDDT: mean 95.33, std 7.01, range [51.62, 98.88]

Sequence (243 aa):
IIHSCNWDLHVERARSFVEADVPVLLDKPIVGNVTDAQTLIEWAEAGKVITGGSSLRYCYESRDFLSQPEEERGTIHAAFAGCGVDEFNYGIHAFSNLFGLMGAGCERVRWLGTHVQDQFELVWKDGRRGILTVGETAWLPGYATVVTSKTVVQFQVDNTRIYRALLEHELPILAGEAEPVPMRELLEPELAAIAGLVSKKAGGTPVAPSELAPGSAAYDGGAFATRYREKRLPRYLEAKEKK

Radius of gyration: 17.88 Å; Cα contacts (8 Å, |Δi|>4): 493; chains: 1; bounding box: 57×43×41 Å

Secondary structure (DSSP, 8-state):
-B--S-GGGHHHHHHHHHHTT--EEEESSS-SSHHHHHHHHHHHHTT--EEEE-GGGG-HHHHHHHTS-HHHH--EEEEEEEESS-SSTTHHHHHHHHHHHH-S-EEEEEEEEESSSEEEEEEETTS-EEEEEESSSS----EEEEEESS-EEEEE--TTTHHHHHHHHHHHHHTTSSPPPPHHHHSHHHHHHHHHHHHHHTTT--B-GGG--TTS----HHHHHHHHHHHHHHHHHHHHHT-

Foldseek 3Di:
DDDDLFLVCLQVVCVVCLVVLAAEAAEPPNFFFVVSLVVLLVSVVVVRHYAYYFLLLQFVLLVVLVPDDCVASAAWQEKEKEAAQALGRRRLSRLSNVCSNPPDAFFKKWFDDDDQWTWMWTAGPVGGIYIYTYHHDDHDDIWMWTDHPHDIDIDTGDPVCSVVSRCVPVVCSSVVNDPHDNSVRRCRSSLNSLRHVLNVVVVGDMGGSVPGDGVRDTDGSPVSNVVVCVVCVVVVVVVVVVD

Nearest PDB structures (foldseek):
  3db2-assembly2_A  TM=8.360E-01  e=9.321E-08  Desulfitobacterium hafniense DCB-2
  3db2-assembly2_B  TM=8.635E-01  e=3.477E-07  Desulfitobacterium hafniense DCB-2
  3db2-assembly1_C-2  TM=8.195E-01  e=1.115E-07  Desulfitobacterium hafniense DCB-2
  1lc0-assembly1_A  TM=6.774E-01  e=2.505E-06  Rattus norvegicus
  5b3v-assembly3_C  TM=6.194E-01  e=5.453E-06  Synechocystis sp. PCC 6803 substr. Kazusa

Mean predicted aligned error: 3.66 Å